Protein AF-A0A7V6HHJ8-F1 (afdb_monomer)

Foldseek 3Di:
DPPPVVVVVVVVVVVVVVVVLVVDPLSVLLVLLQVLLQDPPDDVVVSVVVNVVVCVVVVHDLVRCLVVLLVLLVLLQVLLPPVCPPRDDGPSLSSNLSSLVSLLVVLDCVCLVVLLCQLVDGPALSSVQSSLVSLCSSQPVPCVVSLVVSVVPDDLPPPDPSPPSNLVVSLVSVLVCLVVVVDDPVRLLVVLLVLLVCLVPHLRLVSVLSSLVSCVSSPVLSLQAPSLLVSLVSLPRPDPPCSSVVRSVVSNVVNVVDDPVRHDYCVVSHD

Sequence (271 aa):
MKRWIILLVVLPLAGVCFAEMDSNQVMRVRKKLRQWGGESYRTVDSRYADLMGFLKRENLTLEDILPEVEWMAITANDNQDPDKQDAPRGNWDGVCNQMLVLLGRTQDKRWLPFIERMALTAHTEHNRLDAVRVHIVSCGFDSFPFLKRMVALQPDDMGGEEGLPMQSLMLEWFLMHMSERELSEEQKKELNGYFLARALSTTNASAMVQADEFLQRSLPAYTNSRQRLYLAGKQNMHDMTGQMDGHFAPIKAELEKLPPSDLTDLRDSFP

Mean predicted aligned error: 9.41 Å

Solvent-accessible surface area (backbone atoms only — not comparable to full-atom values): 15195 Å² total; per-residue (Å²): 145,78,76,69,63,63,62,65,59,50,53,56,54,52,53,49,53,51,53,53,39,71,67,35,66,68,49,45,50,53,52,50,51,52,53,59,20,58,52,84,90,56,57,70,66,61,52,49,52,54,48,55,56,47,30,60,74,70,76,44,58,74,76,77,43,44,70,58,34,53,52,45,22,52,53,21,40,64,47,54,38,86,87,48,84,81,44,74,90,72,63,30,66,48,29,20,41,44,29,42,51,56,53,28,74,65,41,54,71,86,48,45,74,57,34,57,46,32,39,75,66,43,72,47,67,68,42,16,41,48,20,48,52,27,44,38,70,41,44,50,78,72,29,53,71,56,54,55,49,51,60,74,67,57,63,74,81,50,70,53,86,76,46,48,62,51,53,50,53,53,52,52,52,50,53,50,38,55,72,73,60,74,50,52,71,66,55,51,49,50,52,53,37,51,41,50,52,46,39,73,67,56,78,37,57,67,60,33,51,55,31,50,56,48,40,50,74,76,33,75,69,44,71,50,16,50,62,49,42,52,54,29,67,51,52,86,50,90,56,94,78,48,60,43,51,71,60,24,48,63,53,31,63,58,53,70,72,50,57,78,87,72,37,38,67,57,60,85,79,43,125

pLDDT: mean 82.24, std 15.03, range [37.34, 95.56]

Nearest PDB structures (foldseek):
  5t8y-assembly2_B  TM=6.735E-01  e=1.272E+00  Bacillus subtilis subsp. subtilis str. 168
  5d08-assembly2_B  TM=6.599E-01  e=1.588E+00  Bacillus subtilis subsp. subtilis str. 168
  5d0b-assembly2_B  TM=6.394E-01  e=2.072E+00  Bacillus subtilis subsp. subtilis str. 168
  5n3u-assembly1_B-2  TM=2.822E-01  e=5.037E+00  Nostoc sp. PCC 7120 = FACHB-418

Secondary structure (DSSP, 8-state):
--SSHHHHHHHHHHHHHHHHHHH-HHHHHHHHHHHHHH--SS-HHHHHHHHHHHHHHTT--SGGGHHHHHHHHHHHHHTT-TT-TTPPPS-HHHHHHHHHHHHHHHT-GGGHHHHHHHHHH-SSHHHHHHHHHHHHHHHGGGGHHHHHHHHHHS-TT-TTTTTHHHHHHHHHHHHHHHHTT-S-HHHHHHHHHHHHHHHHH---HHHHHHHHHHHHHH-GGGTTBHHHHHHHTTTTS--SSSHHHHHHHHHHHHHTTS-TTTSB-GGGT--

Radius of gyration: 25.39 Å; Cα contacts (8 Å, |Δi|>4): 245; chains: 1; bounding box: 53×30×100 Å

Structure (mmCIF, N/CA/C/O backbone):
data_AF-A0A7V6HHJ8-F1
#
_entry.id   AF-A0A7V6HHJ8-F1
#
loop_
_atom_site.group_PDB
_atom_site.id
_atom_site.type_symbol
_atom_site.label_atom_id
_atom_site.label_alt_id
_atom_site.label_comp_id
_atom_site.label_asym_id
_atom_site.label_entity_id
_atom_site.label_seq_id
_atom_site.pdbx_PDB_ins_code
_atom_site.Cartn_x
_atom_site.Cartn_y
_atom_site.Cartn_z
_atom_site.occupancy
_atom_site.B_iso_or_equiv
_atom_site.auth_seq_id
_atom_site.auth_comp_id
_atom_site.auth_asym_id
_atom_site.auth_atom_id
_atom_site.pdbx_PDB_model_num
ATOM 1 N N . MET A 1 1 ? 6.214 -4.711 66.152 1.00 41.25 1 MET A N 1
ATOM 2 C CA . MET A 1 1 ? 4.817 -4.690 65.654 1.00 41.25 1 MET A CA 1
ATOM 3 C C . MET A 1 1 ? 4.497 -3.420 64.840 1.00 41.25 1 MET A C 1
ATOM 5 O O . MET A 1 1 ? 3.588 -2.691 65.198 1.00 41.25 1 MET A O 1
ATOM 9 N N . LYS A 1 2 ? 5.234 -3.106 63.757 1.00 47.22 2 LYS A N 1
ATOM 10 C CA . LYS A 1 2 ? 4.951 -1.909 62.918 1.00 47.22 2 LYS A CA 1
ATOM 11 C C . LYS A 1 2 ? 5.061 -2.120 61.396 1.00 47.22 2 LYS A C 1
ATOM 13 O O . LYS A 1 2 ? 4.752 -1.208 60.647 1.00 47.22 2 LYS A O 1
ATOM 18 N N . ARG A 1 3 ? 5.455 -3.310 60.919 1.00 44.19 3 ARG A N 1
ATOM 19 C CA . ARG A 1 3 ? 5.641 -3.591 59.476 1.00 44.19 3 ARG A CA 1
ATOM 20 C C . ARG A 1 3 ? 4.494 -4.361 58.804 1.00 44.19 3 ARG A C 1
ATOM 22 O O . ARG A 1 3 ? 4.463 -4.431 57.587 1.00 44.19 3 ARG A O 1
ATOM 29 N N . TRP A 1 4 ? 3.527 -4.867 59.571 1.00 39.06 4 TRP A N 1
ATOM 30 C CA . TRP A 1 4 ? 2.397 -5.645 59.035 1.00 39.06 4 TRP A CA 1
ATOM 31 C C . TRP A 1 4 ? 1.140 -4.813 58.735 1.00 39.06 4 TRP A C 1
ATOM 33 O O . TRP A 1 4 ? 0.268 -5.266 58.006 1.00 39.06 4 TRP A O 1
ATOM 43 N N . ILE A 1 5 ? 1.058 -3.578 59.243 1.00 49.56 5 ILE A N 1
ATOM 44 C CA . ILE A 1 5 ? -0.124 -2.718 59.059 1.00 49.56 5 ILE A CA 1
ATOM 45 C C . ILE A 1 5 ? -0.139 -2.072 57.661 1.00 49.56 5 ILE A C 1
ATOM 47 O O . ILE 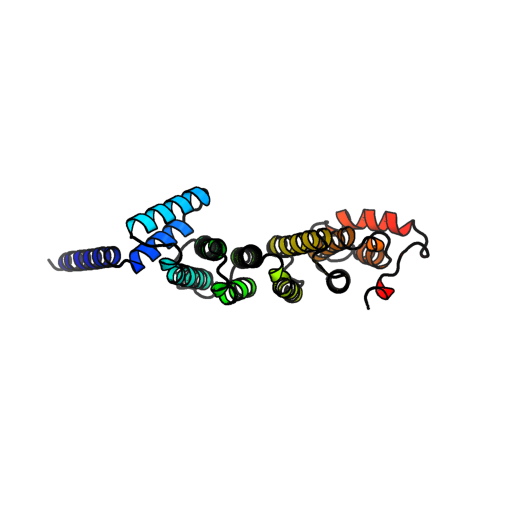A 1 5 ? -1.207 -1.867 57.100 1.00 49.56 5 ILE A O 1
ATOM 51 N N . ILE A 1 6 ? 1.024 -1.837 57.042 1.00 44.75 6 ILE A N 1
ATOM 52 C CA . ILE A 1 6 ? 1.092 -1.231 55.699 1.00 44.75 6 ILE A CA 1
ATOM 53 C C . ILE A 1 6 ? 0.620 -2.221 54.617 1.00 44.75 6 ILE A C 1
ATOM 55 O O . ILE A 1 6 ? -0.057 -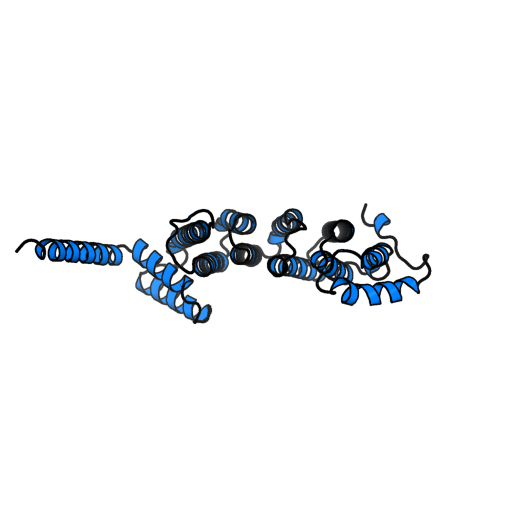1.818 53.678 1.00 44.75 6 ILE A O 1
ATOM 59 N N . LEU A 1 7 ? 0.874 -3.527 54.778 1.00 37.34 7 LEU A N 1
ATOM 60 C CA . LEU A 1 7 ? 0.427 -4.537 53.808 1.00 37.34 7 LEU A CA 1
ATOM 61 C C . LEU A 1 7 ? -1.104 -4.726 53.803 1.00 37.34 7 LEU A C 1
ATOM 63 O O . LEU A 1 7 ? -1.685 -5.002 52.759 1.00 37.34 7 LEU A O 1
ATOM 67 N N . LEU A 1 8 ? -1.763 -4.528 54.950 1.00 42.75 8 LEU A N 1
ATOM 68 C CA . LEU A 1 8 ? -3.216 -4.688 55.100 1.00 42.75 8 LEU A CA 1
ATOM 69 C C . LEU A 1 8 ? -4.034 -3.479 54.622 1.00 42.75 8 LEU A C 1
ATOM 71 O O . LEU A 1 8 ? -5.227 -3.627 54.387 1.00 42.75 8 LEU A O 1
ATOM 75 N N . VAL A 1 9 ? -3.416 -2.307 54.439 1.00 44.94 9 VAL A N 1
ATOM 76 C CA . VAL A 1 9 ? -4.097 -1.102 53.923 1.00 44.94 9 VAL A CA 1
ATOM 77 C C . VAL A 1 9 ? -3.985 -0.985 52.396 1.00 44.94 9 VAL A C 1
ATOM 79 O O . VAL A 1 9 ? -4.863 -0.409 51.763 1.00 44.94 9 VAL A O 1
ATOM 82 N N . VAL A 1 10 ? -2.967 -1.590 51.773 1.00 46.97 10 VAL A N 1
ATOM 83 C CA . VAL A 1 10 ? -2.778 -1.547 50.307 1.00 46.97 10 VAL A CA 1
ATOM 84 C C . VAL A 1 10 ? -3.639 -2.587 49.571 1.00 46.97 10 VAL A C 1
ATOM 86 O O . VAL A 1 10 ? -4.107 -2.330 48.465 1.00 46.97 10 VAL A O 1
ATOM 89 N N . LEU A 1 11 ? -3.918 -3.739 50.191 1.00 40.38 11 LEU A N 1
ATOM 90 C CA . LEU A 1 11 ? -4.741 -4.804 49.596 1.00 40.38 11 LEU A CA 1
ATOM 91 C C . LEU A 1 11 ? -6.214 -4.407 49.336 1.00 40.38 11 LEU A C 1
ATOM 93 O O . LEU A 1 11 ? -6.716 -4.726 48.257 1.00 40.38 11 LEU A O 1
ATOM 97 N N . PRO A 1 12 ? -6.911 -3.679 50.235 1.00 45.47 12 PRO A N 1
ATOM 98 C CA . PRO A 1 12 ? -8.258 -3.176 49.967 1.00 45.47 12 PRO A CA 1
ATOM 99 C C . PRO A 1 12 ? -8.275 -2.099 48.882 1.00 45.47 12 PRO A C 1
ATOM 101 O O . PRO A 1 12 ? -9.200 -2.072 48.086 1.00 45.47 12 PRO A O 1
ATOM 104 N N . LEU A 1 13 ? -7.250 -1.244 48.807 1.00 41.78 13 LEU A N 1
ATOM 105 C CA . LEU A 1 13 ? -7.154 -0.212 47.768 1.00 41.78 13 LEU A CA 1
ATOM 106 C C . LEU A 1 13 ? -6.955 -0.828 46.380 1.00 41.78 13 LEU A C 1
ATOM 108 O O . LEU A 1 13 ? -7.630 -0.428 45.440 1.00 41.78 13 LEU A O 1
ATOM 112 N N . ALA A 1 14 ? -6.119 -1.863 46.259 1.00 44.94 14 ALA A N 1
ATOM 113 C CA . ALA A 1 14 ? -6.016 -2.626 45.019 1.00 44.94 14 ALA A CA 1
ATOM 114 C C . ALA A 1 14 ? -7.346 -3.322 44.676 1.00 44.94 14 ALA A C 1
ATOM 116 O O . ALA A 1 14 ? -7.814 -3.215 43.548 1.00 44.94 14 ALA A O 1
ATOM 117 N N . GLY A 1 15 ? -7.993 -3.981 45.646 1.00 41.88 15 GLY A N 1
ATOM 118 C CA . GLY A 1 15 ? -9.282 -4.658 45.450 1.00 41.88 15 GLY A CA 1
ATOM 119 C C . GLY A 1 15 ? -10.429 -3.722 45.052 1.00 41.88 15 GLY A C 1
ATOM 120 O O . GLY A 1 15 ? -11.236 -4.087 44.200 1.00 41.88 15 GLY A O 1
ATOM 121 N N . VAL A 1 16 ? -10.473 -2.507 45.604 1.00 44.91 16 VAL A N 1
ATOM 122 C CA . VAL A 1 16 ? -11.442 -1.468 45.224 1.00 44.91 16 VAL A CA 1
ATOM 123 C C . VAL A 1 16 ? -11.124 -0.930 43.830 1.00 44.91 16 VAL A C 1
ATOM 125 O O . VAL A 1 16 ? -12.025 -0.903 43.004 1.00 44.91 16 VAL A O 1
ATOM 128 N N . CYS A 1 17 ? -9.860 -0.639 43.496 1.00 47.38 17 CYS A N 1
ATOM 129 C CA . CYS A 1 17 ? -9.488 -0.230 42.135 1.00 47.38 17 CYS A CA 1
ATOM 130 C C . CYS A 1 17 ? -9.783 -1.314 41.080 1.00 47.38 17 CYS A C 1
ATOM 132 O O . CYS A 1 17 ? -10.197 -0.985 39.971 1.00 47.38 17 CYS A O 1
ATOM 134 N N . PHE A 1 18 ? -9.617 -2.603 41.404 1.00 47.78 18 PHE A N 1
ATOM 135 C CA . PHE A 1 18 ? -9.979 -3.705 40.503 1.00 47.78 18 PHE A CA 1
ATOM 136 C C . PHE A 1 18 ? -11.499 -3.876 40.362 1.00 47.78 18 PHE A C 1
ATOM 138 O O . PHE A 1 18 ? -11.979 -4.090 39.250 1.00 47.78 18 PHE A O 1
ATOM 145 N N . ALA A 1 19 ? -12.265 -3.730 41.448 1.00 49.88 19 ALA A N 1
ATOM 146 C CA . ALA A 1 19 ? -13.728 -3.775 41.406 1.00 49.88 19 ALA A CA 1
ATOM 147 C C . ALA A 1 19 ? -14.337 -2.564 40.670 1.00 49.88 19 ALA A C 1
ATOM 149 O O . ALA A 1 19 ? -15.337 -2.701 39.970 1.00 49.88 19 ALA A O 1
ATOM 150 N N . GLU A 1 20 ? -13.713 -1.391 40.782 1.00 47.38 20 GLU A N 1
ATOM 151 C CA . GLU A 1 20 ? -14.103 -0.155 40.093 1.00 47.38 20 GLU A CA 1
ATOM 152 C C . GLU A 1 20 ? -13.699 -0.179 38.604 1.00 47.38 20 GLU A C 1
ATOM 154 O O . GLU A 1 20 ? -14.426 0.305 37.736 1.00 47.38 20 GLU A O 1
ATOM 159 N N . MET A 1 21 ? -12.587 -0.846 38.268 1.00 52.19 21 MET A N 1
ATOM 160 C CA . MET A 1 21 ? -12.226 -1.163 36.880 1.00 52.19 21 MET A CA 1
ATOM 161 C C . MET A 1 21 ? -13.210 -2.131 36.218 1.00 52.19 21 MET A C 1
ATOM 163 O O . MET A 1 21 ? -13.527 -1.955 35.043 1.00 52.19 21 MET A O 1
ATOM 167 N N . ASP A 1 22 ? -13.686 -3.149 36.939 1.00 58.09 22 ASP A N 1
ATOM 168 C CA . ASP A 1 22 ? -14.657 -4.106 36.401 1.00 58.09 22 ASP A CA 1
ATOM 169 C C . ASP A 1 22 ? -16.101 -3.558 36.426 1.00 58.09 22 ASP A C 1
ATOM 171 O O . ASP A 1 22 ? -16.954 -4.116 35.740 1.00 58.09 22 ASP A O 1
ATOM 175 N N . SER A 1 23 ? -16.398 -2.444 37.111 1.00 64.62 23 SER A N 1
ATOM 176 C CA . SER A 1 23 ? -17.709 -1.769 37.042 1.00 64.62 23 SER A CA 1
ATOM 177 C C . SER A 1 23 ? -17.805 -0.740 35.904 1.00 64.62 23 SER A C 1
ATOM 179 O O . SER A 1 23 ? -18.889 -0.546 35.347 1.00 64.62 23 SER A O 1
ATOM 181 N N . ASN A 1 24 ? -16.682 -0.170 35.457 1.00 84.88 24 ASN A N 1
ATOM 182 C CA . ASN A 1 24 ? -16.629 0.770 34.335 1.00 84.88 24 ASN A CA 1
ATOM 183 C C . ASN A 1 24 ? -16.597 0.051 32.968 1.00 84.88 24 ASN A C 1
ATOM 185 O O . ASN A 1 24 ? -15.631 -0.634 32.623 1.00 84.88 24 ASN A O 1
ATOM 189 N N . GLN A 1 25 ? -17.640 0.252 32.155 1.00 86.38 25 GLN A N 1
ATOM 190 C CA . GLN A 1 25 ? -17.785 -0.377 30.836 1.00 86.38 25 GLN A CA 1
ATOM 191 C C . GLN A 1 25 ? -16.617 -0.057 29.889 1.00 86.38 25 GLN A C 1
ATOM 193 O O . GLN A 1 25 ? -16.094 -0.966 29.246 1.00 86.38 25 GLN A O 1
ATOM 198 N N . VAL A 1 26 ? -16.128 1.187 29.874 1.00 87.69 26 VAL A N 1
ATOM 199 C CA . VAL A 1 26 ? -14.980 1.606 29.046 1.00 87.69 26 VAL A CA 1
ATOM 200 C C . VAL A 1 26 ? -13.718 0.835 29.438 1.00 87.69 26 VAL A C 1
ATOM 202 O O . VAL A 1 26 ? -12.955 0.380 28.585 1.00 87.69 26 VAL A O 1
ATOM 205 N N . MET A 1 27 ? -13.499 0.630 30.738 1.00 88.00 27 MET A N 1
ATOM 206 C CA . MET A 1 27 ? -12.340 -0.122 31.227 1.00 88.00 27 MET A CA 1
ATOM 207 C C . MET A 1 27 ? -12.434 -1.607 30.874 1.00 88.00 27 MET A C 1
ATOM 209 O O . MET A 1 27 ? -11.427 -2.196 30.465 1.00 88.00 27 MET A O 1
ATOM 213 N N . ARG A 1 28 ? -13.631 -2.203 30.948 1.00 89.38 28 ARG A N 1
ATOM 214 C CA . ARG A 1 28 ? -13.868 -3.577 30.476 1.00 89.38 28 ARG A CA 1
ATOM 215 C C . ARG A 1 28 ? -13.611 -3.716 28.975 1.00 89.38 28 ARG A C 1
ATOM 217 O O . ARG A 1 28 ? -12.913 -4.650 28.578 1.00 89.38 28 ARG A O 1
ATOM 224 N N . VAL A 1 29 ? -14.090 -2.775 28.157 1.00 91.62 29 VAL A N 1
ATOM 225 C C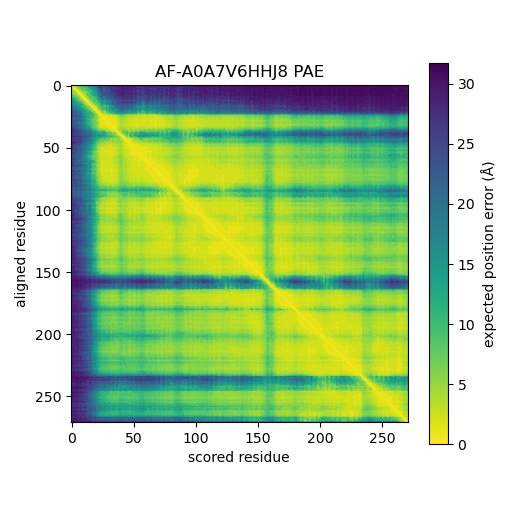A . VAL A 1 29 ? -13.835 -2.736 26.704 1.00 91.62 29 VAL A CA 1
ATOM 226 C C . VAL A 1 29 ? -12.334 -2.659 26.426 1.00 91.62 29 VAL A C 1
ATOM 228 O O . VAL A 1 29 ? -11.797 -3.515 25.727 1.00 91.62 29 VAL A O 1
ATOM 231 N N . ARG A 1 30 ? -11.612 -1.716 27.044 1.00 90.50 30 ARG A N 1
ATOM 232 C CA . ARG A 1 30 ? -10.153 -1.575 26.874 1.00 90.50 30 ARG A CA 1
ATOM 233 C C . ARG A 1 30 ? -9.388 -2.833 27.286 1.00 90.50 30 ARG A C 1
ATOM 235 O O . ARG A 1 30 ? -8.466 -3.251 26.586 1.00 90.50 30 ARG A O 1
ATOM 242 N N . LYS A 1 31 ? -9.774 -3.466 28.399 1.00 89.00 31 LYS A N 1
ATOM 243 C CA . LYS A 1 31 ? -9.200 -4.742 28.861 1.00 89.00 31 LYS A CA 1
ATOM 244 C C . LYS A 1 31 ? -9.435 -5.848 27.832 1.00 89.00 31 LYS A C 1
ATOM 246 O O . LYS A 1 31 ? -8.490 -6.564 27.500 1.00 89.00 31 LYS A O 1
ATOM 251 N N . LYS A 1 32 ? -10.652 -5.954 27.287 1.00 90.38 32 LYS A N 1
ATOM 252 C CA . LYS A 1 32 ? -10.987 -6.940 26.252 1.00 90.38 32 LYS A CA 1
ATOM 253 C C . LYS A 1 32 ? -10.219 -6.694 24.953 1.00 90.38 32 LYS A C 1
ATOM 255 O O . LYS A 1 32 ? -9.675 -7.649 24.407 1.00 90.38 32 LYS A O 1
ATOM 260 N N . LEU A 1 33 ? -10.115 -5.446 24.495 1.00 90.19 33 LEU A N 1
ATOM 261 C CA . LEU A 1 33 ? -9.345 -5.070 23.303 1.00 90.19 33 LEU A CA 1
ATOM 262 C C . LEU A 1 33 ? -7.855 -5.390 23.458 1.00 90.19 33 LEU A C 1
ATOM 264 O O . LEU A 1 33 ? -7.249 -5.941 22.543 1.00 90.19 33 LEU A O 1
ATOM 268 N N . ARG A 1 34 ? -7.270 -5.130 24.634 1.00 85.69 34 ARG A N 1
ATOM 269 C CA . ARG A 1 34 ? -5.871 -5.485 24.916 1.00 85.69 34 ARG A CA 1
ATOM 270 C C . ARG A 1 34 ? -5.646 -6.999 24.917 1.00 85.69 34 ARG A C 1
ATOM 272 O O . ARG A 1 34 ? -4.648 -7.455 24.371 1.00 85.69 34 ARG A O 1
ATOM 279 N N . GLN A 1 35 ? -6.556 -7.776 25.510 1.00 84.25 35 GLN A N 1
ATOM 280 C CA . GLN A 1 35 ? -6.495 -9.245 25.456 1.00 84.25 35 GLN A CA 1
ATOM 281 C C . GLN A 1 35 ? -6.587 -9.742 24.012 1.00 84.25 35 GLN A C 1
ATOM 283 O O . GLN A 1 35 ? -5.766 -10.540 23.577 1.00 84.25 35 GLN A O 1
ATOM 288 N N . TRP A 1 36 ? -7.538 -9.204 23.252 1.00 82.19 36 TRP A N 1
ATOM 289 C CA . TRP A 1 36 ? -7.757 -9.555 21.855 1.00 82.19 36 TRP A CA 1
ATOM 290 C C . TRP A 1 36 ? -6.538 -9.243 20.964 1.00 82.19 36 TRP A C 1
ATOM 292 O O . TRP A 1 36 ? -6.123 -10.090 20.169 1.00 82.19 36 TRP A O 1
ATOM 302 N N . GLY A 1 37 ? -5.909 -8.077 21.154 1.00 76.44 37 GLY A N 1
ATOM 303 C CA . GLY A 1 37 ? -4.700 -7.669 20.429 1.00 76.44 37 GLY A CA 1
ATOM 304 C C . GLY A 1 37 ? -3.423 -8.419 20.835 1.00 76.44 37 GLY A C 1
ATOM 305 O O . GLY A 1 37 ? -2.511 -8.557 20.027 1.00 76.44 37 GLY A O 1
ATOM 306 N N . GLY A 1 38 ? -3.355 -8.936 22.068 1.00 69.25 38 GLY A N 1
ATOM 307 C CA . GLY A 1 38 ? -2.189 -9.658 22.594 1.00 69.25 38 GLY A CA 1
ATOM 308 C C . GLY A 1 38 ? -2.173 -11.170 22.330 1.00 69.25 38 GLY A C 1
ATOM 309 O O . GLY A 1 38 ? -1.141 -11.810 22.526 1.00 69.25 38 GLY A O 1
ATOM 310 N N . GLU A 1 39 ? -3.289 -11.764 21.902 1.00 69.31 39 GLU A N 1
ATOM 311 C CA . GLU A 1 39 ? -3.400 -13.208 21.658 1.00 69.31 39 GLU A CA 1
ATOM 312 C C . GLU A 1 39 ? -2.891 -13.592 20.257 1.00 69.31 39 GLU A C 1
ATOM 314 O O . GLU A 1 39 ? -3.627 -13.529 19.276 1.00 69.31 39 GLU A O 1
ATOM 319 N N . SER A 1 40 ? -1.633 -14.033 20.158 1.00 59.28 40 SER A N 1
ATOM 320 C CA . SER A 1 40 ? -1.000 -14.444 18.889 1.00 59.28 40 SER A CA 1
ATOM 321 C C . SER A 1 40 ? -1.277 -15.896 18.467 1.00 59.28 40 SER A C 1
ATOM 323 O O . SER A 1 40 ? -1.042 -16.256 17.320 1.00 59.28 40 SER A O 1
ATOM 325 N N . TYR A 1 41 ? -1.787 -16.741 19.368 1.00 58.97 41 TYR A N 1
ATOM 326 C CA . TYR A 1 41 ? -1.941 -18.189 19.148 1.00 58.97 41 TYR A CA 1
ATOM 327 C C . TYR A 1 41 ? -3.333 -18.611 18.642 1.00 58.97 41 TYR A C 1
ATOM 329 O O . TYR A 1 41 ? -3.577 -19.795 18.415 1.00 58.97 41 TYR A O 1
ATOM 337 N N . ARG A 1 42 ? -4.268 -17.664 18.480 1.00 65.44 42 ARG A N 1
ATOM 338 C CA . ARG A 1 42 ? -5.640 -17.917 18.010 1.00 65.44 42 ARG A CA 1
ATOM 339 C C . ARG A 1 42 ? -5.875 -17.293 16.636 1.00 65.44 42 ARG A C 1
ATOM 341 O O . ARG A 1 42 ? -5.433 -16.177 16.364 1.00 65.44 42 ARG A O 1
ATOM 348 N N . THR A 1 43 ? -6.637 -17.984 15.786 1.00 73.12 43 THR A N 1
ATOM 349 C CA . THR A 1 43 ? -7.053 -17.457 14.472 1.00 73.12 43 THR A CA 1
ATOM 350 C C . THR A 1 43 ? -7.817 -16.137 14.627 1.00 73.12 43 THR A C 1
ATOM 352 O O . THR A 1 43 ? -8.539 -15.949 15.612 1.00 73.12 43 THR A O 1
ATOM 355 N N . VAL A 1 44 ? -7.681 -15.222 13.659 1.00 70.38 44 VAL A N 1
ATOM 356 C CA . VAL A 1 44 ? -8.373 -13.916 13.666 1.00 70.38 44 VAL A CA 1
ATOM 357 C C . VAL A 1 44 ? -9.888 -14.094 13.820 1.00 70.38 44 VAL A C 1
ATOM 359 O O . VAL A 1 44 ? -10.507 -13.385 14.611 1.00 70.38 44 VAL A O 1
ATOM 362 N N . ASP A 1 45 ? -10.476 -15.090 13.152 1.00 75.56 45 ASP A N 1
ATOM 363 C CA . ASP A 1 45 ? -11.920 -15.342 13.207 1.00 75.56 45 ASP A CA 1
ATOM 364 C C . ASP A 1 45 ? -12.385 -15.816 14.583 1.00 75.56 45 ASP A C 1
ATOM 366 O O . ASP A 1 45 ? -13.386 -15.317 15.098 1.00 75.56 45 ASP A O 1
ATOM 370 N N . SER A 1 46 ? -11.627 -16.707 15.232 1.00 78.38 46 SER A N 1
ATOM 371 C CA . SER A 1 46 ? -11.943 -17.133 16.603 1.00 78.38 46 SER A CA 1
ATOM 372 C C . SER A 1 46 ? -11.872 -15.971 17.598 1.00 78.38 46 SER A C 1
ATOM 374 O O . SER A 1 46 ? -12.767 -15.801 18.426 1.00 78.38 46 SER A O 1
ATOM 376 N N . ARG A 1 47 ? -10.859 -15.104 17.470 1.00 80.44 47 ARG A N 1
ATOM 377 C CA . ARG A 1 47 ? -10.707 -13.919 18.321 1.00 80.44 47 ARG A CA 1
ATOM 378 C C . ARG A 1 47 ? -11.826 -12.907 18.079 1.00 80.44 47 ARG A C 1
ATOM 380 O O . ARG A 1 47 ? -12.337 -12.314 19.027 1.00 80.44 47 ARG A O 1
ATOM 387 N N . TYR A 1 48 ? -12.224 -12.700 16.826 1.00 84.06 48 TYR A N 1
ATOM 388 C CA . TYR A 1 48 ? -13.338 -11.816 16.490 1.00 84.06 48 TYR A CA 1
ATOM 389 C C . TYR A 1 48 ? -14.670 -12.342 17.038 1.00 84.06 48 TYR A C 1
ATOM 391 O O . TYR A 1 48 ? -15.423 -11.577 17.634 1.00 84.06 48 TYR A O 1
ATOM 399 N N . ALA A 1 49 ? -14.937 -13.646 16.929 1.00 86.56 49 ALA A N 1
ATOM 400 C CA . ALA A 1 49 ? -16.121 -14.260 17.531 1.00 86.56 49 ALA A CA 1
ATOM 401 C C . ALA A 1 49 ? -16.170 -14.042 19.057 1.00 86.56 49 ALA A C 1
ATOM 403 O O . ALA A 1 49 ? -17.219 -13.686 19.600 1.00 86.56 49 ALA A O 1
ATOM 404 N N . ASP A 1 50 ? -15.028 -14.161 19.741 1.00 88.69 50 ASP A N 1
ATOM 405 C CA . ASP A 1 50 ? -14.909 -13.878 21.177 1.00 88.69 50 ASP A CA 1
ATOM 406 C C . ASP A 1 50 ? -15.176 -12.403 21.523 1.00 88.69 50 ASP A C 1
ATOM 408 O O . ASP A 1 50 ? -15.743 -12.111 22.585 1.00 88.69 50 ASP A O 1
ATOM 412 N N . LEU A 1 51 ? -14.762 -11.467 20.661 1.00 90.44 51 LEU A N 1
ATOM 413 C CA . LEU A 1 51 ? -15.070 -10.042 20.804 1.00 90.44 51 LEU A CA 1
ATOM 414 C C . LEU A 1 51 ? -16.571 -9.795 20.623 1.00 90.44 51 LEU A C 1
ATOM 416 O O . LEU A 1 51 ? -17.193 -9.215 21.509 1.00 90.44 51 LEU A O 1
ATOM 420 N N . MET A 1 52 ? -17.178 -10.309 19.553 1.00 91.88 52 MET A N 1
ATOM 421 C CA . MET A 1 52 ? -18.616 -10.152 19.302 1.00 91.88 52 MET A CA 1
ATOM 422 C C . MET A 1 52 ? -19.466 -10.769 20.420 1.00 91.88 52 MET A C 1
ATOM 424 O O . MET A 1 52 ? -20.467 -10.191 20.845 1.00 91.88 52 MET A O 1
ATOM 428 N N . GLY A 1 53 ? -19.041 -11.913 20.963 1.00 93.69 53 GLY A N 1
ATOM 429 C CA . GLY A 1 53 ? -19.676 -12.529 22.125 1.00 93.69 53 GLY A CA 1
ATOM 430 C C . GLY A 1 53 ? -19.578 -11.671 23.391 1.00 93.69 53 GLY A C 1
ATOM 431 O O . GLY A 1 53 ? -20.516 -11.653 24.186 1.00 93.69 53 GLY A O 1
ATOM 432 N N . PHE A 1 54 ? -18.470 -10.951 23.589 1.00 94.00 54 PHE A N 1
ATOM 433 C CA . PHE A 1 54 ? -18.330 -9.976 24.675 1.00 94.00 54 PHE A CA 1
ATOM 434 C C . PHE A 1 54 ? -19.248 -8.768 24.474 1.00 94.00 54 PHE A C 1
ATOM 436 O O . PHE A 1 54 ? -20.004 -8.448 25.387 1.00 94.00 54 PHE A O 1
ATOM 443 N N . LEU A 1 55 ? -19.249 -8.163 23.284 1.00 94.06 55 LEU A N 1
ATOM 444 C CA . LEU A 1 55 ? -20.084 -6.997 22.978 1.00 94.06 55 LEU A CA 1
ATOM 445 C C . LEU A 1 55 ? -21.567 -7.299 23.197 1.00 94.06 55 LEU A C 1
ATOM 447 O O . LEU A 1 55 ? -22.256 -6.555 23.889 1.00 94.06 55 LEU A O 1
ATOM 451 N N . LYS A 1 56 ? -22.028 -8.475 22.754 1.00 95.00 56 LYS A N 1
ATOM 452 C CA . LYS A 1 56 ? -23.398 -8.937 23.004 1.00 95.00 56 LYS A CA 1
ATOM 453 C C . LYS A 1 56 ? -23.740 -9.033 24.496 1.00 95.00 56 LYS A C 1
ATOM 455 O O . LYS A 1 56 ? -24.858 -8.704 24.879 1.00 95.00 56 LYS A O 1
ATOM 460 N N . ARG A 1 57 ? -22.812 -9.496 25.342 1.00 93.88 57 ARG A N 1
ATOM 461 C CA . ARG A 1 57 ? -23.031 -9.580 26.801 1.00 93.88 57 ARG A CA 1
ATOM 462 C C . ARG A 1 57 ? -23.063 -8.208 27.468 1.00 93.88 57 ARG A C 1
ATOM 464 O O 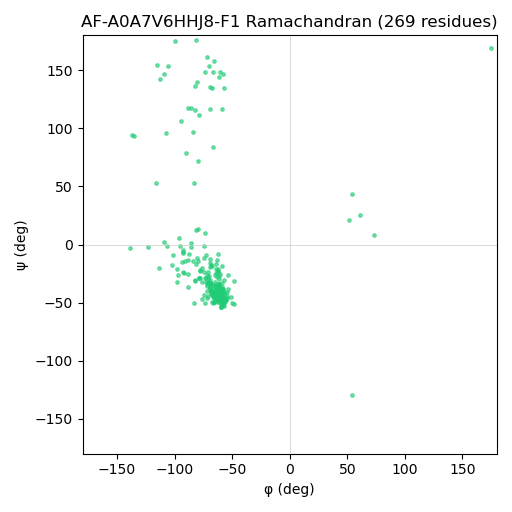. ARG A 1 57 ? -23.778 -8.038 28.445 1.00 93.88 57 ARG A O 1
ATOM 471 N N . GLU A 1 58 ? -22.302 -7.259 26.938 1.00 92.69 58 GLU A N 1
ATOM 472 C CA . GLU A 1 58 ? -22.238 -5.878 27.425 1.00 92.69 58 GLU A CA 1
ATOM 473 C C . GLU A 1 58 ? -23.326 -4.975 26.822 1.00 92.69 58 GLU A C 1
ATOM 475 O O . GLU A 1 58 ? -23.368 -3.791 27.144 1.00 92.69 58 GLU A O 1
ATOM 480 N N . ASN A 1 59 ? -24.205 -5.521 25.970 1.00 93.56 59 ASN A N 1
ATOM 481 C CA . ASN A 1 59 ? -25.202 -4.770 25.204 1.00 93.56 59 ASN A CA 1
ATOM 482 C C . ASN A 1 59 ? -24.575 -3.628 24.376 1.00 93.56 59 ASN A C 1
ATOM 484 O O . ASN A 1 59 ? -25.087 -2.512 24.352 1.00 93.56 59 ASN A O 1
ATOM 488 N N . LEU A 1 60 ? -23.447 -3.930 23.730 1.00 94.88 60 LEU A N 1
ATOM 489 C CA . LEU A 1 60 ? -22.689 -3.038 22.857 1.00 94.88 60 LEU A CA 1
ATOM 490 C C . LEU A 1 60 ? -22.682 -3.564 21.419 1.00 94.88 60 LEU A C 1
ATOM 492 O O . LEU A 1 60 ? -22.777 -4.771 21.169 1.00 94.88 60 LEU A O 1
ATOM 496 N N . THR A 1 61 ? -22.504 -2.646 20.482 1.00 92.38 61 THR A N 1
ATOM 497 C CA . THR A 1 61 ? -22.185 -2.894 19.074 1.00 92.38 61 THR A CA 1
ATOM 498 C C . THR A 1 61 ? -20.688 -2.706 18.819 1.00 92.38 61 THR A C 1
ATOM 500 O O . THR A 1 61 ? -19.927 -2.346 19.722 1.00 92.38 61 THR A O 1
ATOM 503 N N . LEU A 1 62 ? -20.234 -2.996 17.596 1.00 90.12 62 LEU A N 1
ATOM 504 C CA . LEU A 1 62 ? -18.848 -2.715 17.216 1.00 90.12 62 LEU A CA 1
ATOM 505 C C . LEU A 1 62 ? -18.623 -1.201 17.127 1.00 90.12 62 LEU A C 1
ATOM 507 O O . LEU A 1 62 ? -17.583 -0.711 17.551 1.00 90.12 62 LEU A O 1
ATOM 511 N N . GLU A 1 63 ? -19.621 -0.472 16.635 1.00 90.81 63 GLU A N 1
ATOM 512 C CA . GLU A 1 63 ? -19.642 0.981 16.496 1.00 90.81 63 GLU A CA 1
ATOM 513 C C . GLU A 1 63 ? -19.461 1.684 17.845 1.00 90.81 63 GLU A C 1
ATOM 515 O O . GLU A 1 63 ? -18.710 2.657 17.931 1.00 90.81 63 GLU A O 1
ATOM 520 N N . ASP A 1 64 ? -20.079 1.148 18.902 1.00 91.94 64 ASP A N 1
ATOM 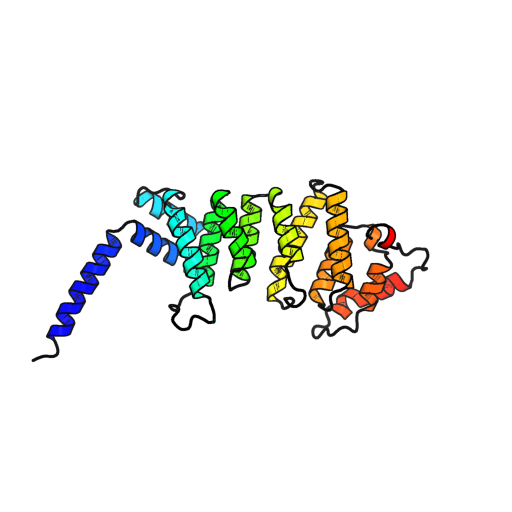521 C CA . ASP A 1 64 ? -20.001 1.705 20.259 1.00 91.94 64 ASP A CA 1
ATOM 522 C C . ASP A 1 64 ? -18.586 1.672 20.851 1.00 91.94 64 ASP A C 1
ATOM 524 O O . ASP A 1 64 ? -18.304 2.426 21.779 1.00 91.94 64 ASP A O 1
ATOM 528 N N . ILE A 1 65 ? -17.700 0.806 20.344 1.00 93.62 65 ILE A N 1
ATOM 529 C CA . ILE A 1 65 ? -16.335 0.645 20.868 1.00 93.62 65 ILE A CA 1
ATOM 530 C C . ILE A 1 65 ? -15.251 1.232 19.959 1.00 93.62 65 ILE A C 1
ATOM 532 O O . ILE A 1 65 ? -14.069 1.146 20.295 1.00 93.62 65 ILE A O 1
ATOM 536 N N . LEU A 1 66 ? -15.606 1.789 18.796 1.00 92.25 66 LEU A N 1
ATOM 537 C CA . LEU A 1 66 ? -14.612 2.315 17.852 1.00 92.25 66 LEU A CA 1
ATOM 538 C C . LEU A 1 66 ? -13.746 3.450 18.422 1.00 92.25 66 LEU A C 1
ATOM 540 O O . LEU A 1 66 ? -12.547 3.438 18.136 1.00 92.25 66 LEU A O 1
ATOM 544 N N . PRO A 1 67 ? -14.259 4.377 19.259 1.00 92.31 67 PRO A N 1
ATOM 545 C CA . PRO A 1 67 ? -13.405 5.368 19.918 1.00 92.31 67 PRO A CA 1
ATOM 546 C C . PRO A 1 67 ? -12.301 4.723 20.774 1.00 92.31 67 PRO A C 1
ATOM 548 O O . PRO A 1 67 ? -11.156 5.175 20.789 1.00 92.31 67 PRO A O 1
ATOM 551 N N . GLU A 1 68 ? -12.607 3.626 21.464 1.00 94.69 68 GLU A N 1
ATOM 552 C CA . GLU A 1 68 ? -11.656 2.861 22.268 1.00 94.69 68 GLU A CA 1
ATOM 553 C C . GLU A 1 68 ? -10.678 2.068 21.402 1.00 94.69 68 GLU A C 1
ATOM 555 O O . GLU A 1 68 ? -9.525 1.896 21.807 1.00 94.69 68 GLU A O 1
ATOM 560 N N . VAL A 1 69 ? -11.112 1.603 20.227 1.00 94.44 69 VAL A N 1
ATOM 561 C CA . VAL A 1 69 ? -10.249 0.957 19.228 1.00 94.44 69 VAL A CA 1
ATOM 562 C C . VAL A 1 69 ? -9.226 1.956 18.686 1.00 94.44 69 VAL A C 1
ATOM 564 O O . VAL A 1 69 ? -8.032 1.656 18.715 1.00 94.44 69 VAL A O 1
ATOM 567 N N . GLU A 1 70 ? -9.652 3.151 18.264 1.00 94.31 70 GLU A N 1
ATOM 568 C CA . GLU A 1 70 ? -8.748 4.223 17.816 1.00 94.31 70 GLU A CA 1
ATOM 569 C C . GLU A 1 70 ? -7.770 4.614 18.931 1.00 94.31 70 GLU A C 1
ATOM 571 O O . GLU A 1 70 ? -6.553 4.602 18.734 1.00 94.31 70 GLU A O 1
ATOM 576 N N . TRP A 1 71 ? -8.286 4.890 20.133 1.00 94.00 71 TRP A N 1
ATOM 577 C CA . TRP A 1 71 ? -7.457 5.261 21.279 1.00 94.00 71 TRP A CA 1
ATOM 578 C C . TRP A 1 71 ? -6.395 4.199 21.589 1.00 94.00 71 TRP A C 1
ATOM 580 O O . TRP A 1 71 ? -5.238 4.525 21.873 1.00 94.00 71 TRP A O 1
ATOM 590 N N . MET A 1 72 ? -6.770 2.918 21.524 1.00 93.69 72 MET A N 1
ATOM 591 C CA . MET A 1 72 ? -5.847 1.810 21.753 1.00 93.69 72 MET A CA 1
ATOM 592 C C . MET A 1 72 ? -4.825 1.685 20.618 1.00 93.69 72 MET A C 1
ATOM 594 O O . MET A 1 72 ? -3.668 1.392 20.908 1.00 93.69 72 MET A O 1
ATOM 598 N N . ALA A 1 73 ? -5.212 1.926 19.362 1.00 94.19 73 ALA A N 1
ATOM 599 C CA . ALA A 1 73 ? -4.302 1.905 18.217 1.00 94.19 73 ALA A CA 1
ATOM 600 C C . ALA A 1 73 ? -3.209 2.974 18.351 1.00 94.19 73 ALA A C 1
ATOM 602 O O . ALA A 1 73 ? -2.029 2.649 18.224 1.00 94.19 73 ALA A O 1
ATOM 603 N N . ILE A 1 74 ? -3.600 4.211 18.688 1.00 93.31 74 ILE A N 1
ATOM 604 C CA . ILE A 1 74 ? -2.684 5.334 18.948 1.00 93.31 74 ILE A CA 1
ATOM 605 C C . ILE A 1 74 ? -1.756 4.991 20.112 1.00 93.31 74 ILE A C 1
ATOM 607 O O . ILE A 1 74 ? -0.541 4.994 19.965 1.00 93.31 74 ILE A O 1
ATOM 611 N N . THR A 1 75 ? -2.326 4.600 21.255 1.00 92.56 75 THR A N 1
ATOM 612 C CA . THR A 1 75 ? -1.544 4.282 22.460 1.00 92.56 75 THR A CA 1
ATOM 613 C C . THR A 1 75 ? -0.556 3.143 22.213 1.00 92.56 75 THR A C 1
ATOM 615 O O . THR A 1 75 ? 0.560 3.160 22.729 1.00 92.56 75 THR A O 1
ATOM 618 N N . ALA A 1 76 ? -0.968 2.120 21.461 1.00 91.88 76 ALA A N 1
ATOM 619 C CA . ALA A 1 76 ? -0.110 0.997 21.124 1.00 91.88 76 ALA A CA 1
ATOM 620 C C . ALA A 1 76 ? 1.022 1.427 20.188 1.00 91.88 76 ALA A C 1
ATOM 622 O O . ALA A 1 76 ? 2.160 1.059 20.453 1.00 91.88 76 ALA A O 1
ATOM 623 N N . ASN A 1 77 ? 0.737 2.234 19.164 1.00 93.06 77 ASN A N 1
ATOM 624 C CA . ASN A 1 77 ? 1.771 2.806 18.308 1.00 93.06 77 ASN A CA 1
ATOM 625 C C . ASN A 1 77 ? 2.772 3.635 19.126 1.00 93.06 77 ASN A C 1
ATOM 627 O O . ASN A 1 77 ? 3.959 3.345 19.098 1.00 93.06 77 ASN A O 1
ATOM 631 N N . ASP A 1 78 ? 2.302 4.575 19.945 1.00 91.94 78 ASP A N 1
ATOM 632 C CA . ASP A 1 78 ? 3.167 5.457 20.743 1.00 91.94 78 ASP A CA 1
ATOM 633 C C . ASP A 1 78 ? 4.033 4.700 21.764 1.00 91.94 78 ASP A C 1
ATOM 635 O O . ASP A 1 78 ? 5.056 5.200 22.221 1.00 91.94 78 ASP A O 1
ATOM 639 N N . ASN A 1 79 ? 3.619 3.503 22.186 1.00 91.38 79 ASN A N 1
ATOM 640 C CA . ASN A 1 79 ? 4.408 2.654 23.083 1.00 91.38 79 ASN A CA 1
ATOM 641 C C . ASN A 1 79 ? 5.432 1.774 22.345 1.00 91.38 79 ASN A C 1
ATOM 643 O O . ASN A 1 79 ? 6.166 1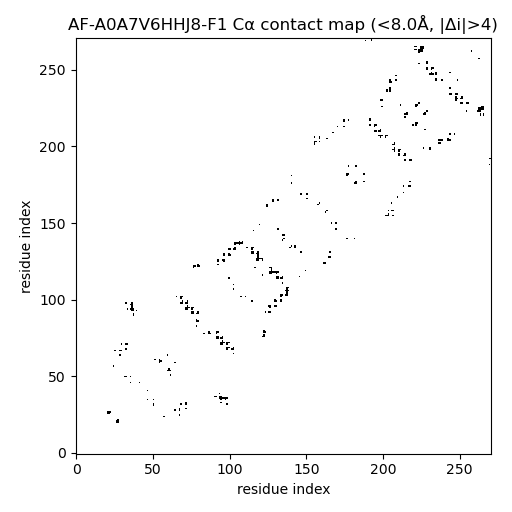.034 22.999 1.00 91.38 79 ASN A O 1
ATOM 647 N N . GLN A 1 80 ? 5.465 1.826 21.012 1.00 89.00 80 GLN A N 1
ATOM 648 C CA . GLN A 1 80 ? 6.517 1.235 20.180 1.00 89.00 80 GLN A CA 1
ATOM 649 C C . GLN A 1 80 ? 7.634 2.235 19.868 1.00 89.00 80 GLN A C 1
ATOM 651 O O . GLN A 1 80 ? 8.627 1.841 19.262 1.00 89.00 80 GLN A O 1
ATOM 656 N N . ASP A 1 81 ? 7.476 3.506 20.251 1.00 88.25 81 ASP A N 1
ATOM 657 C CA . ASP A 1 81 ? 8.492 4.529 20.040 1.00 88.25 81 ASP A CA 1
ATOM 658 C C . ASP A 1 81 ? 9.809 4.122 20.734 1.00 88.25 81 ASP A C 1
ATOM 660 O O . ASP A 1 81 ? 9.830 3.995 21.967 1.00 88.25 81 ASP A O 1
ATOM 664 N N . PRO A 1 82 ? 10.905 3.898 19.980 1.00 79.81 82 PRO A N 1
ATOM 665 C CA . PRO A 1 82 ? 12.184 3.493 20.557 1.00 79.81 82 PRO A CA 1
ATOM 666 C C . PRO A 1 82 ? 12.770 4.542 21.513 1.00 79.81 82 PRO A C 1
ATOM 668 O O . PRO A 1 82 ? 13.547 4.179 22.400 1.00 79.81 82 PRO A O 1
ATOM 671 N N . ASP A 1 83 ? 12.378 5.813 21.388 1.00 87.00 83 ASP A N 1
ATOM 672 C CA . ASP A 1 83 ? 12.851 6.893 22.258 1.00 87.00 83 ASP A CA 1
ATOM 673 C C . ASP A 1 83 ? 12.113 6.921 23.610 1.00 87.00 83 ASP A C 1
ATOM 675 O O . ASP A 1 83 ? 12.571 7.537 24.581 1.00 87.00 83 ASP A O 1
ATOM 679 N N . LYS A 1 84 ? 10.992 6.200 23.726 1.00 85.50 84 LYS A N 1
ATOM 680 C CA . LYS A 1 84 ? 10.144 6.166 24.921 1.00 85.50 84 LYS A CA 1
ATOM 681 C C . LYS A 1 84 ? 10.571 5.060 25.887 1.00 85.50 84 LYS A C 1
ATOM 683 O O . LYS A 1 84 ? 9.963 3.995 25.992 1.00 85.50 84 LYS A O 1
ATOM 688 N N . GLN A 1 85 ? 11.630 5.336 26.644 1.00 74.56 85 GLN A N 1
ATOM 689 C CA . GLN A 1 85 ? 12.250 4.374 27.572 1.00 74.56 85 GLN A CA 1
ATOM 690 C C . GLN A 1 85 ? 11.332 3.893 28.712 1.00 74.56 85 GLN A C 1
ATOM 692 O O . GLN A 1 85 ? 11.589 2.847 29.311 1.00 74.56 85 GLN A O 1
ATOM 697 N N . ASP A 1 86 ? 10.276 4.641 29.031 1.00 84.44 86 ASP A N 1
ATOM 698 C CA . ASP A 1 86 ? 9.298 4.331 30.077 1.00 84.44 86 ASP A CA 1
ATOM 699 C C . ASP A 1 86 ? 8.029 3.639 29.548 1.00 84.44 86 ASP A C 1
ATOM 701 O O . ASP A 1 86 ? 7.099 3.378 30.321 1.00 84.44 86 ASP A O 1
ATOM 705 N N . ALA A 1 87 ? 7.983 3.296 28.254 1.00 82.25 87 ALA A N 1
ATOM 706 C CA . ALA A 1 87 ? 6.862 2.569 27.676 1.00 82.25 87 ALA A CA 1
ATOM 707 C C . ALA A 1 87 ? 6.632 1.237 28.423 1.00 82.25 87 ALA A C 1
ATOM 709 O O . ALA A 1 87 ? 7.580 0.487 28.696 1.00 82.25 87 ALA A O 1
ATOM 710 N N . PRO A 1 88 ? 5.375 0.888 28.770 1.00 83.06 88 PRO A N 1
ATOM 711 C CA . PRO A 1 88 ? 5.114 -0.378 29.438 1.00 83.06 88 PRO A CA 1
ATOM 712 C C . PRO A 1 88 ? 5.537 -1.539 28.534 1.00 83.06 88 PRO A C 1
ATOM 714 O O . PRO A 1 88 ? 5.341 -1.487 27.326 1.00 83.06 88 PRO A O 1
ATOM 717 N N . ARG A 1 89 ? 6.075 -2.627 29.089 1.00 80.00 89 ARG A N 1
ATOM 718 C CA . ARG A 1 89 ? 6.435 -3.801 28.275 1.00 80.00 89 ARG A CA 1
ATOM 719 C C . ARG A 1 89 ? 5.180 -4.509 27.754 1.00 80.00 89 ARG A C 1
ATOM 721 O O . ARG A 1 89 ? 4.254 -4.761 28.525 1.00 80.00 89 ARG A O 1
ATOM 728 N N . GLY A 1 90 ? 5.169 -4.886 26.478 1.00 79.12 90 GLY A N 1
ATOM 729 C CA . GLY A 1 90 ? 4.068 -5.633 25.869 1.00 79.12 90 GLY A CA 1
ATOM 730 C C . GLY A 1 90 ? 4.237 -5.833 24.364 1.00 79.12 90 GLY A C 1
ATOM 731 O O . GLY A 1 90 ? 5.099 -5.217 23.746 1.00 79.12 90 GLY A O 1
ATOM 732 N N . ASN A 1 91 ? 3.395 -6.689 23.775 1.00 83.88 91 ASN A N 1
ATOM 733 C CA . ASN A 1 91 ? 3.294 -6.839 22.320 1.00 83.88 91 ASN A CA 1
ATOM 734 C C . ASN A 1 91 ? 2.439 -5.703 21.733 1.00 83.88 91 ASN A C 1
ATOM 736 O O . ASN A 1 91 ? 1.280 -5.906 21.369 1.00 83.88 91 ASN A O 1
ATOM 740 N N . TRP A 1 92 ? 2.984 -4.489 21.718 1.00 88.44 92 TRP A N 1
ATOM 741 C CA . TRP A 1 92 ? 2.258 -3.322 21.219 1.00 88.44 92 TRP A CA 1
ATOM 742 C C . TRP A 1 92 ? 2.062 -3.337 19.713 1.00 88.44 92 TRP A C 1
ATOM 744 O O . TRP A 1 92 ? 1.062 -2.798 19.248 1.00 88.44 92 TRP A O 1
ATOM 754 N N . ASP A 1 93 ? 2.970 -3.973 18.974 1.00 84.94 93 ASP A N 1
ATOM 755 C CA . ASP A 1 93 ? 2.841 -4.161 17.530 1.00 84.94 93 ASP A CA 1
ATOM 756 C C . ASP A 1 93 ? 1.576 -4.955 17.197 1.00 84.94 93 ASP A C 1
ATOM 758 O O . ASP A 1 93 ? 0.672 -4.442 16.540 1.00 84.94 93 ASP A O 1
ATOM 762 N N . GLY A 1 94 ? 1.418 -6.135 17.806 1.00 85.81 94 GLY A N 1
ATOM 763 C CA . GLY A 1 94 ? 0.207 -6.941 17.658 1.00 85.81 94 GLY A CA 1
ATOM 764 C C . GLY A 1 94 ? -1.065 -6.221 18.112 1.00 85.81 94 GLY A C 1
ATOM 765 O O . GLY A 1 94 ? -2.104 -6.355 17.474 1.00 85.81 94 GLY A O 1
ATOM 766 N N . VAL A 1 95 ? -1.010 -5.413 19.175 1.00 89.44 95 VAL A N 1
ATOM 767 C CA . VAL A 1 95 ? -2.188 -4.647 19.614 1.00 89.44 95 VAL A CA 1
ATOM 768 C C . VAL A 1 95 ? -2.583 -3.596 18.577 1.00 89.44 95 VAL A C 1
ATOM 770 O O . VAL A 1 95 ? -3.755 -3.546 18.208 1.00 89.44 95 VAL A O 1
ATOM 773 N N . CYS A 1 96 ? -1.637 -2.783 18.102 1.00 91.56 96 CYS A N 1
ATOM 774 C CA . CYS A 1 96 ? -1.903 -1.723 17.127 1.00 91.56 96 CYS A CA 1
ATOM 775 C C . CYS A 1 96 ? -2.477 -2.302 15.827 1.00 91.56 96 CYS A C 1
ATOM 777 O O . CYS A 1 96 ? -3.561 -1.909 15.390 1.00 91.56 96 CYS A O 1
ATOM 779 N N . ASN A 1 97 ? -1.806 -3.323 15.300 1.00 88.81 97 ASN A N 1
ATOM 780 C CA . ASN A 1 97 ? -2.199 -4.090 14.129 1.00 88.81 97 ASN A CA 1
ATOM 781 C C . ASN A 1 97 ? -3.661 -4.540 14.178 1.00 88.81 97 ASN A C 1
ATOM 783 O O . ASN A 1 97 ? -4.460 -4.308 13.272 1.00 88.81 97 ASN A O 1
ATOM 787 N N . GLN A 1 98 ? -4.031 -5.163 15.290 1.00 88.31 98 GLN A N 1
ATOM 788 C CA . GLN A 1 98 ? -5.354 -5.727 15.467 1.00 88.31 98 GLN A CA 1
ATOM 789 C C . GLN A 1 98 ? -6.408 -4.610 15.568 1.00 88.31 98 GLN A C 1
ATOM 791 O O . GLN A 1 98 ? -7.488 -4.735 14.988 1.00 88.31 98 GLN A O 1
ATOM 796 N N . MET A 1 99 ? -6.105 -3.482 16.222 1.00 93.38 99 MET A N 1
ATOM 797 C CA . MET A 1 99 ? -7.021 -2.333 16.227 1.00 93.38 99 MET A CA 1
ATOM 798 C C . MET A 1 99 ? -7.252 -1.780 14.814 1.00 93.38 99 MET A C 1
ATOM 800 O O . MET A 1 99 ? -8.400 -1.537 14.446 1.00 93.38 99 MET A O 1
ATOM 804 N N . LEU A 1 100 ? -6.200 -1.658 13.994 1.00 93.06 100 LEU A N 1
ATOM 805 C CA . LEU A 1 100 ? -6.328 -1.260 12.586 1.00 93.06 100 LEU A CA 1
ATOM 806 C C . LEU A 1 100 ? -7.253 -2.218 11.822 1.00 93.06 100 LEU A C 1
ATOM 808 O O . LEU A 1 100 ? -8.161 -1.768 11.123 1.00 93.06 100 LEU A O 1
ATOM 812 N N . VAL A 1 101 ? -7.096 -3.532 12.013 1.00 88.25 101 VAL A N 1
ATOM 813 C CA . VAL A 1 101 ? -7.968 -4.546 11.396 1.00 88.25 101 VAL A CA 1
ATOM 814 C C . VAL A 1 101 ? -9.432 -4.383 11.823 1.00 88.25 101 VAL A C 1
ATOM 816 O O . VAL A 1 101 ? -10.320 -4.525 10.981 1.00 88.25 101 VAL A O 1
ATOM 819 N N . LEU A 1 102 ? -9.721 -4.069 13.093 1.00 90.44 102 LEU A N 1
ATOM 820 C CA . LEU A 1 102 ? -11.100 -3.800 13.532 1.00 90.44 102 LEU A CA 1
ATOM 821 C C . LEU A 1 102 ? -11.689 -2.571 12.852 1.00 90.44 102 LEU A C 1
ATOM 823 O O . LEU A 1 102 ? -12.827 -2.643 12.392 1.00 90.44 102 LEU A O 1
ATOM 827 N N . LEU A 1 103 ? -10.923 -1.481 12.752 1.00 91.62 103 LEU A N 1
ATOM 828 C CA . LEU A 1 103 ? -11.366 -0.283 12.037 1.00 91.62 103 LEU A CA 1
ATOM 829 C C . LEU A 1 103 ? -11.664 -0.625 10.571 1.00 91.62 103 LEU A C 1
ATOM 831 O O . LEU A 1 103 ? -12.744 -0.313 10.076 1.00 91.62 103 LEU A O 1
ATOM 835 N N . GLY A 1 104 ? -10.775 -1.370 9.909 1.00 88.19 104 GLY A N 1
ATOM 836 C CA . GLY A 1 104 ? -10.964 -1.797 8.521 1.00 88.19 104 GLY A CA 1
ATOM 837 C C . GLY A 1 104 ? -12.175 -2.700 8.293 1.00 88.19 104 GLY A C 1
ATOM 838 O O . GLY A 1 104 ? -12.838 -2.582 7.265 1.00 88.19 104 GLY A O 1
ATOM 839 N N . ARG A 1 105 ? -12.531 -3.554 9.262 1.00 86.81 105 ARG A N 1
ATOM 840 C CA . ARG A 1 105 ? -13.746 -4.388 9.190 1.00 86.81 105 ARG A CA 1
ATOM 841 C C . ARG A 1 105 ? -15.037 -3.571 9.166 1.00 86.81 105 ARG A C 1
ATOM 843 O O . ARG A 1 105 ? -16.033 -4.075 8.659 1.00 86.81 105 ARG A O 1
ATOM 850 N N . THR A 1 106 ? -15.031 -2.347 9.694 1.00 87.06 106 THR A N 1
ATOM 851 C CA . THR A 1 106 ? -16.208 -1.465 9.621 1.00 87.06 106 THR A CA 1
ATOM 852 C C . THR A 1 106 ? -16.372 -0.810 8.253 1.00 87.06 106 THR A C 1
ATOM 854 O O . THR A 1 106 ? -17.475 -0.388 7.923 1.00 87.06 106 THR A O 1
ATOM 857 N N . GLN A 1 107 ? -15.285 -0.701 7.474 1.00 88.12 107 GLN A N 1
ATOM 858 C CA . GLN A 1 107 ? -15.217 0.078 6.229 1.00 88.12 107 GLN A CA 1
ATOM 859 C C . GLN A 1 107 ? -15.703 1.533 6.394 1.00 88.12 107 GLN A C 1
ATOM 861 O O . GLN A 1 107 ? -16.080 2.200 5.429 1.00 88.12 107 GLN A O 1
ATOM 866 N N . ASP A 1 108 ? -15.702 2.046 7.627 1.00 89.12 108 ASP A N 1
ATOM 867 C CA . ASP A 1 108 ? -16.186 3.380 7.931 1.00 89.12 108 ASP A CA 1
ATOM 868 C C . ASP A 1 108 ? -15.132 4.421 7.550 1.00 89.12 108 ASP A C 1
ATOM 870 O O . ASP A 1 108 ? -14.071 4.549 8.171 1.00 89.12 108 ASP A O 1
ATOM 874 N N . LYS A 1 109 ? -15.458 5.207 6.518 1.00 89.62 109 LYS A N 1
ATOM 875 C CA . LYS A 1 109 ? -14.560 6.209 5.941 1.00 89.62 109 LYS A CA 1
ATOM 876 C C . LYS A 1 109 ? -14.178 7.331 6.919 1.00 89.62 109 LYS A C 1
ATOM 878 O O . LYS A 1 109 ? -13.216 8.052 6.658 1.00 89.62 109 LYS A O 1
ATOM 883 N N . ARG A 1 110 ? -14.866 7.478 8.061 1.00 91.44 110 ARG A N 1
ATOM 884 C CA . ARG A 1 110 ? -14.491 8.443 9.116 1.00 91.44 110 ARG A CA 1
ATOM 885 C C . ARG A 1 110 ? -13.094 8.186 9.685 1.00 91.44 110 ARG A C 1
ATOM 887 O O . ARG A 1 110 ? -12.457 9.130 10.143 1.00 91.44 110 ARG A O 1
ATOM 894 N N . TRP A 1 111 ? -12.601 6.949 9.612 1.00 92.00 111 TRP A N 1
ATOM 895 C CA . TRP A 1 111 ? -11.281 6.570 10.125 1.00 92.00 111 TRP A CA 1
ATOM 896 C C . TRP A 1 111 ? -10.143 6.768 9.124 1.00 92.00 111 TRP A C 1
ATOM 898 O O . TRP A 1 111 ? -8.982 6.648 9.515 1.00 92.00 111 TRP A O 1
ATOM 908 N N . LEU A 1 112 ? -10.427 7.097 7.857 1.00 93.50 112 LEU A N 1
ATOM 909 C CA . LEU A 1 112 ? -9.386 7.244 6.830 1.00 93.50 112 LEU A CA 1
ATOM 910 C C . LEU A 1 112 ? -8.282 8.234 7.225 1.00 93.50 112 LEU A C 1
ATOM 912 O O . LEU A 1 112 ? -7.121 7.856 7.114 1.00 93.50 112 LEU A O 1
ATOM 916 N N . PRO A 1 113 ? -8.567 9.426 7.793 1.00 94.44 113 PRO A N 1
ATOM 917 C CA . PRO A 1 113 ? -7.501 10.339 8.211 1.00 94.44 113 PRO A CA 1
ATOM 918 C C . PRO A 1 113 ? -6.571 9.754 9.283 1.00 94.44 113 PRO A C 1
ATOM 920 O O . PRO A 1 113 ? -5.405 10.135 9.376 1.00 94.44 113 PRO A O 1
ATOM 923 N N . PHE A 1 114 ? -7.078 8.858 10.132 1.00 94.06 114 PHE A N 1
ATOM 924 C CA . PHE A 1 114 ? -6.257 8.134 11.098 1.00 94.06 114 PHE A CA 1
ATOM 925 C C . PHE A 1 114 ? -5.456 7.019 10.412 1.00 94.06 114 PHE A C 1
ATOM 927 O O . PHE A 1 114 ? -4.245 6.938 10.604 1.00 94.06 114 PHE A O 1
ATOM 934 N N . ILE A 1 115 ? -6.102 6.217 9.564 1.00 95.19 115 ILE A N 1
ATOM 935 C CA . ILE A 1 115 ? -5.478 5.114 8.820 1.00 95.19 115 ILE A CA 1
ATOM 936 C C . ILE A 1 115 ? -4.342 5.624 7.917 1.00 95.19 115 ILE A C 1
ATOM 938 O O . ILE A 1 115 ? -3.235 5.094 7.965 1.00 95.19 115 ILE A O 1
ATOM 942 N N . GLU A 1 116 ? -4.571 6.683 7.141 1.00 95.00 116 GLU A N 1
ATOM 943 C CA . GLU A 1 116 ? -3.552 7.289 6.272 1.00 95.00 116 GLU A CA 1
ATOM 944 C C . GLU A 1 116 ? -2.355 7.810 7.077 1.00 95.00 116 GLU A C 1
ATOM 946 O O . GLU A 1 116 ? -1.204 7.629 6.681 1.00 95.00 116 GLU A O 1
ATOM 951 N N . ARG A 1 117 ? -2.608 8.420 8.243 1.00 93.38 117 ARG A N 1
ATOM 952 C CA . ARG A 1 117 ? -1.547 8.865 9.154 1.00 93.38 117 ARG A CA 1
ATOM 953 C C . ARG A 1 117 ? -0.726 7.680 9.648 1.00 93.38 117 ARG A C 1
ATOM 955 O O . ARG A 1 117 ? 0.494 7.734 9.589 1.00 93.38 117 ARG A O 1
ATOM 962 N N . MET A 1 118 ? -1.383 6.605 10.077 1.00 93.50 118 MET A N 1
ATOM 963 C CA . MET A 1 118 ? -0.716 5.389 10.544 1.00 93.50 118 MET A CA 1
ATOM 964 C C . MET A 1 118 ? 0.152 4.751 9.459 1.00 93.50 118 MET A C 1
ATOM 966 O O . MET A 1 118 ? 1.291 4.381 9.731 1.00 93.50 118 MET A O 1
ATOM 970 N N . ALA A 1 119 ? -0.331 4.703 8.219 1.00 92.12 119 ALA A N 1
ATOM 971 C CA . ALA A 1 119 ? 0.450 4.222 7.082 1.00 92.12 119 ALA A CA 1
ATOM 972 C C . ALA A 1 119 ? 1.745 5.026 6.863 1.00 92.12 119 ALA A C 1
ATOM 974 O O . ALA A 1 119 ? 2.760 4.462 6.459 1.00 92.12 119 ALA A O 1
ATOM 975 N N . LEU A 1 120 ? 1.729 6.328 7.161 1.00 88.75 120 LEU A N 1
ATOM 976 C CA . LEU A 1 120 ? 2.873 7.223 6.978 1.00 88.75 120 LEU A CA 1
ATOM 977 C C . LEU A 1 120 ? 3.810 7.279 8.191 1.00 88.75 120 LEU A C 1
ATOM 979 O O . LEU A 1 120 ? 5.019 7.423 8.018 1.00 88.75 120 LEU A O 1
ATOM 983 N N . THR A 1 121 ? 3.272 7.216 9.410 1.00 88.25 121 THR A N 1
ATOM 984 C CA . THR A 1 121 ? 4.008 7.609 10.623 1.00 88.25 121 THR A CA 1
ATOM 985 C C . THR A 1 121 ? 4.120 6.522 11.680 1.00 88.25 121 THR A C 1
ATOM 987 O O . THR A 1 121 ? 4.739 6.780 12.709 1.00 88.25 121 THR A O 1
ATOM 990 N N . ALA A 1 122 ? 3.540 5.332 11.487 1.00 90.38 122 ALA A N 1
ATOM 991 C CA . ALA A 1 122 ? 3.666 4.276 12.491 1.00 90.38 122 ALA A CA 1
ATOM 992 C C . ALA A 1 122 ? 5.139 3.889 12.717 1.00 90.38 122 ALA A C 1
ATOM 994 O O . ALA A 1 122 ? 5.961 3.977 11.797 1.00 90.38 122 ALA A O 1
ATOM 995 N N . HIS A 1 123 ? 5.477 3.476 13.940 1.00 88.19 123 HIS A N 1
ATOM 996 C CA . HIS A 1 123 ? 6.870 3.186 14.312 1.00 88.19 123 HIS A CA 1
ATOM 997 C C . HIS A 1 123 ? 7.389 1.883 13.699 1.00 88.19 123 HIS A C 1
ATOM 999 O O . HIS A 1 123 ? 8.582 1.775 13.429 1.00 88.19 123 HIS A O 1
ATOM 1005 N N . THR A 1 124 ? 6.504 0.918 13.440 1.00 85.38 124 THR A N 1
ATOM 1006 C CA . THR A 1 124 ? 6.850 -0.351 12.792 1.00 85.38 124 THR A CA 1
ATOM 1007 C C . THR A 1 124 ? 6.291 -0.415 11.380 1.00 85.38 124 THR A C 1
ATOM 1009 O O . THR A 1 124 ? 5.197 0.078 11.087 1.00 85.38 124 THR A O 1
ATOM 1012 N N . GLU A 1 125 ? 7.020 -1.087 10.495 1.00 80.81 125 GLU A N 1
ATOM 1013 C CA . GLU A 1 125 ? 6.551 -1.331 9.137 1.00 80.81 125 GLU A CA 1
ATOM 1014 C C . GLU A 1 125 ? 5.296 -2.207 9.090 1.00 80.81 125 GLU A C 1
ATOM 1016 O O . GLU A 1 125 ? 4.402 -1.946 8.290 1.00 80.81 125 GLU A O 1
ATOM 1021 N N . HIS A 1 126 ? 5.172 -3.182 9.992 1.00 85.06 126 HIS A N 1
ATOM 1022 C CA . HIS A 1 126 ? 3.976 -4.016 10.101 1.00 85.06 126 HIS A CA 1
ATOM 1023 C C . HIS A 1 126 ? 2.707 -3.167 10.278 1.00 85.06 126 HIS A C 1
ATOM 1025 O O . HIS A 1 126 ? 1.727 -3.356 9.558 1.00 85.06 126 HIS A O 1
ATOM 1031 N N . ASN A 1 127 ? 2.738 -2.161 11.158 1.00 89.69 127 ASN A N 1
ATOM 1032 C CA . ASN A 1 127 ? 1.593 -1.269 11.352 1.00 89.69 127 ASN A CA 1
ATOM 1033 C C . ASN A 1 127 ? 1.352 -0.350 10.150 1.00 89.69 127 ASN A C 1
ATOM 1035 O O . ASN A 1 127 ? 0.195 -0.083 9.818 1.00 89.69 127 ASN A O 1
ATOM 1039 N N . ARG A 1 128 ? 2.410 0.091 9.455 1.00 90.19 128 ARG A N 1
ATOM 1040 C CA . ARG A 1 128 ? 2.259 0.854 8.204 1.00 90.19 128 ARG A CA 1
ATOM 1041 C C . ARG A 1 128 ? 1.596 0.012 7.115 1.00 90.19 128 ARG A C 1
ATOM 1043 O O . ARG A 1 128 ? 0.635 0.460 6.493 1.00 90.19 128 ARG A O 1
ATOM 1050 N N . LEU A 1 129 ? 2.071 -1.217 6.919 1.00 89.69 129 LEU A N 1
ATOM 1051 C CA . LEU A 1 129 ? 1.538 -2.177 5.954 1.00 89.69 129 LEU A CA 1
ATOM 1052 C C . LEU A 1 129 ? 0.060 -2.473 6.217 1.00 89.69 129 LEU A C 1
ATOM 1054 O O . LEU A 1 129 ? -0.753 -2.431 5.292 1.00 89.69 129 LEU A O 1
ATOM 1058 N N . ASP A 1 130 ? -0.309 -2.755 7.464 1.00 90.44 130 ASP A N 1
ATOM 1059 C CA . ASP A 1 130 ? -1.699 -3.072 7.781 1.00 90.44 130 ASP A CA 1
ATOM 1060 C C . ASP A 1 130 ? -2.612 -1.848 7.724 1.00 90.44 130 ASP A C 1
ATOM 1062 O O . ASP A 1 130 ? -3.760 -1.980 7.304 1.00 90.44 130 ASP A O 1
ATOM 1066 N N . ALA A 1 131 ? -2.108 -0.642 7.994 1.00 94.44 131 ALA A N 1
ATOM 1067 C CA . ALA A 1 131 ? -2.844 0.583 7.695 1.00 94.44 131 ALA A CA 1
ATOM 1068 C C . ALA A 1 131 ? -3.111 0.740 6.183 1.00 94.44 131 ALA A C 1
ATOM 1070 O O . ALA A 1 131 ? -4.236 1.052 5.790 1.00 94.44 131 ALA A O 1
ATOM 1071 N N . VAL A 1 132 ? -2.132 0.442 5.317 1.00 94.00 132 VAL A N 1
ATOM 1072 C CA . VAL A 1 132 ? -2.330 0.436 3.853 1.00 94.00 132 VAL A CA 1
ATOM 1073 C C . VAL A 1 132 ? -3.376 -0.604 3.435 1.00 94.00 132 VAL A C 1
ATOM 1075 O O . VAL A 1 132 ? -4.284 -0.286 2.667 1.00 94.00 132 VAL A O 1
ATOM 1078 N N . ARG A 1 133 ? -3.313 -1.831 3.967 1.00 93.81 133 ARG A N 1
ATOM 1079 C CA . ARG A 1 133 ? -4.322 -2.875 3.693 1.00 93.81 133 ARG A CA 1
ATOM 1080 C C . ARG A 1 133 ? -5.717 -2.454 4.132 1.00 93.81 133 ARG A C 1
ATOM 1082 O O . ARG A 1 133 ? -6.681 -2.647 3.396 1.00 93.81 133 ARG A O 1
ATOM 1089 N N . VAL A 1 134 ? -5.827 -1.863 5.316 1.00 94.25 134 VAL A N 1
ATOM 1090 C CA . VAL A 1 134 ? -7.091 -1.359 5.856 1.00 94.25 134 VAL A CA 1
ATOM 1091 C C . VAL A 1 134 ? -7.650 -0.238 4.982 1.00 94.25 134 VAL A C 1
ATOM 1093 O O . VAL A 1 134 ? -8.853 -0.231 4.712 1.00 94.25 134 VAL A O 1
ATOM 1096 N N . HIS A 1 135 ? -6.798 0.655 4.472 1.00 95.56 135 HIS A N 1
ATOM 1097 C CA . HIS A 1 135 ? -7.208 1.661 3.494 1.00 95.56 135 HIS A CA 1
ATOM 1098 C C . HIS A 1 135 ? -7.764 1.007 2.222 1.00 95.56 135 HIS A C 1
ATOM 1100 O O . HIS A 1 135 ? -8.862 1.353 1.790 1.00 95.56 135 HIS A O 1
ATOM 1106 N N . ILE A 1 136 ? -7.051 0.023 1.658 1.00 93.75 136 ILE A N 1
ATOM 1107 C CA . ILE A 1 136 ? -7.481 -0.720 0.462 1.00 93.75 136 ILE A CA 1
ATOM 1108 C C . ILE A 1 136 ? -8.852 -1.362 0.670 1.00 93.75 136 ILE A C 1
ATOM 1110 O O . ILE A 1 136 ? -9.738 -1.198 -0.164 1.00 93.75 136 ILE A O 1
ATOM 1114 N N . VAL A 1 137 ? -9.057 -2.049 1.793 1.00 91.62 137 VAL A N 1
ATOM 1115 C CA . VAL A 1 137 ? -10.338 -2.703 2.106 1.00 91.62 137 VAL A CA 1
ATOM 1116 C C . VAL A 1 137 ? -11.469 -1.686 2.293 1.00 91.62 137 VAL A C 1
ATOM 1118 O O . VAL A 1 137 ? -12.603 -1.964 1.914 1.00 91.62 137 VAL A O 1
ATOM 1121 N N . SER A 1 138 ? -11.175 -0.511 2.854 1.00 91.31 138 SER A N 1
ATOM 1122 C CA . SER A 1 138 ? -12.185 0.523 3.135 1.00 91.31 138 SER A CA 1
ATOM 1123 C C . SER A 1 138 ? -12.577 1.339 1.898 1.00 91.31 138 SER A C 1
ATOM 1125 O O . SER A 1 138 ? -13.692 1.857 1.821 1.00 91.31 138 SER A O 1
ATOM 1127 N N . CYS A 1 139 ? -11.664 1.482 0.938 1.00 91.06 139 CYS A N 1
ATOM 1128 C CA . CYS A 1 139 ? -11.829 2.376 -0.209 1.00 91.06 139 CYS A CA 1
ATOM 1129 C C . CYS A 1 139 ? -11.944 1.644 -1.553 1.00 91.06 139 CYS A C 1
ATOM 1131 O O . CYS A 1 139 ? -12.444 2.227 -2.513 1.00 91.06 139 CYS A O 1
ATOM 1133 N N . GLY A 1 140 ? -11.493 0.391 -1.661 1.00 89.12 140 GLY A N 1
ATOM 1134 C CA . GLY A 1 140 ? -11.381 -0.295 -2.949 1.00 89.12 140 GLY A CA 1
ATOM 1135 C C . GLY A 1 140 ? -10.554 0.541 -3.929 1.00 89.12 140 GLY A C 1
ATOM 1136 O O . GLY A 1 140 ? -9.490 1.047 -3.554 1.00 89.12 140 GLY A O 1
ATOM 1137 N N . PHE A 1 141 ? -11.079 0.751 -5.141 1.00 89.31 141 PHE A N 1
ATOM 1138 C CA . PHE A 1 141 ? -10.460 1.580 -6.184 1.00 89.31 141 PHE A CA 1
ATOM 1139 C C . PHE A 1 141 ? -10.178 3.032 -5.752 1.00 89.31 141 PHE A C 1
ATOM 1141 O O . PHE A 1 141 ? -9.162 3.603 -6.157 1.00 89.31 141 PHE A O 1
ATOM 1148 N N . ASP A 1 142 ? -10.982 3.609 -4.845 1.00 90.69 142 ASP A N 1
ATOM 1149 C CA . ASP A 1 142 ? -10.758 4.966 -4.310 1.00 90.69 142 ASP A CA 1
ATOM 1150 C C . ASP A 1 142 ? -9.420 5.086 -3.545 1.00 90.69 142 ASP A C 1
ATOM 1152 O O . ASP A 1 142 ? -8.997 6.184 -3.186 1.00 90.69 142 ASP A O 1
ATOM 1156 N N . SER A 1 143 ? -8.717 3.972 -3.309 1.00 92.88 143 SER A N 1
ATOM 1157 C CA . SER A 1 143 ? -7.364 3.956 -2.743 1.00 92.88 143 SER A CA 1
ATOM 1158 C C . SER A 1 143 ? -6.293 4.495 -3.684 1.00 92.88 143 SER A C 1
ATOM 1160 O O . SER A 1 143 ? -5.227 4.885 -3.208 1.00 92.88 143 SER A O 1
ATOM 1162 N N . PHE A 1 144 ? -6.547 4.560 -4.994 1.00 92.06 144 PHE A N 1
ATOM 1163 C CA . PHE A 1 144 ? -5.537 4.935 -5.988 1.00 92.06 144 PHE A CA 1
ATOM 1164 C C . PHE A 1 144 ? -4.767 6.232 -5.651 1.00 92.06 144 PHE A C 1
ATOM 1166 O O . PHE A 1 144 ? -3.532 6.194 -5.642 1.00 92.06 144 PHE A O 1
ATOM 1173 N N . PRO A 1 145 ? -5.417 7.372 -5.321 1.00 91.75 145 PRO A N 1
ATOM 1174 C CA . PRO A 1 145 ? -4.698 8.617 -5.041 1.00 91.75 145 PRO A CA 1
ATOM 1175 C C . PRO A 1 145 ? -3.808 8.531 -3.797 1.00 91.75 145 PRO A C 1
ATOM 1177 O O . PRO A 1 145 ? -2.759 9.178 -3.737 1.00 91.75 145 PRO A O 1
ATOM 1180 N N . PHE A 1 146 ? -4.225 7.744 -2.804 1.00 93.19 146 PHE A N 1
ATOM 1181 C CA . PHE A 1 146 ? -3.465 7.521 -1.582 1.00 93.19 146 PHE A CA 1
ATOM 1182 C C . PHE A 1 146 ? -2.260 6.609 -1.843 1.00 93.19 146 PHE A C 1
ATOM 1184 O O . PHE A 1 146 ? -1.131 6.995 -1.544 1.00 93.19 146 PHE A O 1
ATOM 1191 N N . LEU A 1 147 ? -2.462 5.457 -2.489 1.00 92.12 147 LEU A N 1
ATOM 1192 C CA . LEU A 1 147 ? -1.384 4.507 -2.792 1.00 92.12 147 LEU A CA 1
ATOM 1193 C C . LEU A 1 147 ? -0.319 5.119 -3.705 1.00 92.12 147 LEU A C 1
ATOM 1195 O O . LEU A 1 147 ? 0.876 4.958 -3.469 1.00 92.12 147 LEU A O 1
ATOM 1199 N N . LYS A 1 148 ? -0.731 5.896 -4.711 1.00 88.00 148 LYS A N 1
ATOM 1200 C CA . LYS A 1 148 ? 0.201 6.627 -5.579 1.00 88.00 148 LYS A CA 1
ATOM 1201 C C . LYS A 1 148 ? 1.084 7.590 -4.777 1.00 88.00 148 LYS A C 1
ATOM 1203 O O . LYS A 1 148 ? 2.282 7.693 -5.029 1.00 88.00 148 LYS A O 1
ATOM 1208 N N . ARG A 1 149 ? 0.503 8.287 -3.795 1.00 88.81 149 ARG A N 1
ATOM 1209 C CA . ARG A 1 149 ? 1.243 9.188 -2.902 1.00 88.81 149 ARG A CA 1
ATOM 1210 C C . ARG A 1 149 ? 2.196 8.421 -1.991 1.00 88.81 149 ARG A C 1
ATOM 1212 O O . ARG A 1 149 ? 3.326 8.860 -1.824 1.00 88.81 149 ARG A O 1
ATOM 1219 N N . MET A 1 150 ? 1.759 7.288 -1.443 1.00 87.19 150 MET A N 1
ATOM 1220 C CA . MET A 1 150 ? 2.598 6.413 -0.619 1.00 87.19 150 MET A CA 1
ATOM 1221 C C . MET A 1 150 ? 3.844 5.972 -1.380 1.00 87.19 150 MET A C 1
ATOM 1223 O O . MET A 1 150 ? 4.952 6.163 -0.889 1.00 87.19 150 MET A O 1
ATOM 1227 N N . VAL A 1 151 ? 3.680 5.478 -2.608 1.00 80.94 151 VAL A N 1
ATOM 1228 C CA . VAL A 1 151 ? 4.809 5.092 -3.464 1.00 80.94 151 VAL A CA 1
ATOM 1229 C C . VAL A 1 151 ? 5.769 6.264 -3.692 1.00 80.94 151 VAL A C 1
ATOM 1231 O O . VAL A 1 151 ? 6.979 6.098 -3.552 1.00 80.94 151 VAL A O 1
ATOM 1234 N N . ALA A 1 152 ? 5.248 7.458 -3.988 1.00 79.00 152 ALA A N 1
ATOM 1235 C CA . ALA A 1 152 ? 6.072 8.648 -4.201 1.00 79.00 152 ALA A CA 1
ATOM 1236 C C . ALA A 1 152 ? 6.864 9.083 -2.953 1.00 79.00 152 ALA A C 1
ATOM 1238 O O . ALA A 1 152 ? 7.919 9.696 -3.093 1.00 79.00 152 ALA A O 1
ATOM 1239 N N . LEU A 1 153 ? 6.360 8.782 -1.754 1.00 78.56 153 LEU A N 1
ATOM 1240 C CA . LEU A 1 153 ? 6.982 9.135 -0.476 1.00 78.56 153 LEU A CA 1
ATOM 1241 C C . LEU A 1 153 ? 7.937 8.063 0.062 1.00 78.56 153 LEU A C 1
ATOM 1243 O O . LEU A 1 153 ? 8.694 8.359 0.983 1.00 78.56 153 LEU A O 1
ATOM 1247 N N . GLN A 1 154 ? 7.911 6.838 -0.473 1.00 70.81 154 GLN A N 1
ATOM 1248 C CA . GLN A 1 154 ? 8.812 5.776 -0.029 1.00 70.81 154 GLN A CA 1
ATOM 1249 C C . GLN A 1 154 ? 10.253 6.090 -0.446 1.00 70.81 154 GLN A C 1
ATOM 1251 O O . GLN A 1 154 ? 10.526 6.133 -1.652 1.00 70.81 154 GLN A O 1
ATOM 1256 N N . PRO A 1 155 ? 11.180 6.278 0.507 1.00 61.22 155 PRO A N 1
ATOM 1257 C CA . PRO A 1 155 ? 12.560 6.584 0.174 1.00 61.22 155 PRO A CA 1
ATOM 1258 C C . PRO A 1 155 ? 13.265 5.327 -0.374 1.00 61.22 155 PRO A C 1
ATOM 1260 O O . PRO A 1 155 ? 12.905 4.195 -0.050 1.00 61.22 155 PRO A O 1
ATOM 1263 N N . ASP A 1 156 ? 14.225 5.524 -1.282 1.00 55.12 156 ASP A N 1
ATOM 1264 C CA . ASP A 1 156 ? 14.903 4.441 -2.022 1.00 55.12 156 ASP A CA 1
ATOM 1265 C C . ASP A 1 156 ? 15.823 3.563 -1.147 1.00 55.12 156 ASP A C 1
ATOM 1267 O O . ASP A 1 156 ? 16.263 2.494 -1.572 1.00 55.12 156 ASP A O 1
ATOM 1271 N N . ASP A 1 157 ? 16.110 4.000 0.076 1.00 49.66 157 ASP A N 1
ATOM 1272 C CA . ASP A 1 157 ? 16.982 3.368 1.069 1.00 49.66 157 ASP A CA 1
ATOM 1273 C C . ASP A 1 157 ? 16.243 2.441 2.054 1.00 49.66 157 ASP A C 1
ATOM 1275 O O . ASP A 1 157 ? 16.893 1.705 2.793 1.00 49.66 157 ASP A O 1
ATOM 1279 N N . MET A 1 158 ? 14.908 2.369 2.001 1.00 48.06 158 MET A N 1
ATOM 1280 C CA . MET A 1 158 ? 14.100 1.400 2.768 1.00 48.06 158 MET A CA 1
ATOM 1281 C C . MET A 1 158 ? 14.175 -0.037 2.219 1.00 48.06 158 MET A C 1
ATOM 1283 O O . MET A 1 158 ? 13.420 -0.906 2.644 1.00 48.06 158 MET A O 1
ATOM 1287 N N . GLY A 1 159 ? 15.072 -0.328 1.274 1.00 41.88 159 GLY A N 1
ATOM 1288 C CA . GLY A 1 159 ? 15.218 -1.664 0.694 1.00 41.88 159 GLY A CA 1
ATOM 1289 C C . GLY A 1 159 ? 16.084 -2.612 1.524 1.00 41.88 159 GLY A C 1
ATOM 1290 O O . GLY A 1 159 ? 17.026 -3.205 0.998 1.00 41.88 159 GLY A O 1
ATOM 1291 N N . GLY A 1 160 ? 15.752 -2.750 2.808 1.00 50.66 160 GLY A N 1
ATOM 1292 C CA . GLY A 1 160 ? 15.954 -4.007 3.531 1.00 50.66 160 GLY A CA 1
ATOM 1293 C C . GLY A 1 160 ? 14.801 -4.978 3.241 1.00 50.66 160 GLY A C 1
ATOM 1294 O O . GLY A 1 160 ? 13.834 -4.605 2.579 1.00 50.66 160 GLY A O 1
ATOM 1295 N N . GLU A 1 161 ? 14.868 -6.213 3.754 1.00 50.41 161 GLU A N 1
ATOM 1296 C CA . GLU A 1 161 ? 13.761 -7.191 3.647 1.00 50.41 161 GLU A CA 1
ATOM 1297 C C . GLU A 1 161 ? 12.424 -6.633 4.167 1.00 50.41 161 GLU A C 1
ATOM 1299 O O . GLU A 1 161 ? 11.359 -7.048 3.713 1.00 50.41 161 GLU A O 1
ATOM 1304 N N . GLU A 1 162 ? 12.494 -5.668 5.088 1.00 49.06 162 GLU A N 1
ATOM 1305 C CA . GLU A 1 162 ? 11.339 -5.068 5.743 1.00 49.06 162 GLU A CA 1
ATOM 1306 C C . GLU A 1 162 ? 10.476 -4.254 4.770 1.00 49.06 162 GLU A C 1
ATOM 1308 O O . GLU A 1 162 ? 9.284 -4.520 4.761 1.00 49.06 162 GLU A O 1
ATOM 1313 N N . GLY A 1 163 ? 11.046 -3.412 3.885 1.00 56.72 163 GLY A N 1
ATOM 1314 C CA . GLY A 1 163 ? 10.327 -2.513 2.951 1.00 56.72 163 GLY A CA 1
ATOM 1315 C C . GLY A 1 163 ? 9.532 -3.199 1.826 1.00 56.72 163 GLY A C 1
ATOM 1316 O O . GLY A 1 163 ? 8.666 -2.610 1.164 1.00 56.72 163 GLY A O 1
ATOM 1317 N N . LEU A 1 164 ? 9.857 -4.466 1.568 1.00 63.06 164 LEU A N 1
ATOM 1318 C CA . LEU A 1 164 ? 9.393 -5.229 0.407 1.00 63.06 164 LEU A CA 1
ATOM 1319 C C . LEU A 1 164 ? 7.894 -5.551 0.409 1.00 63.06 164 LEU A C 1
ATOM 1321 O O . LEU A 1 164 ? 7.282 -5.449 -0.660 1.00 63.06 164 LEU A O 1
ATOM 1325 N N . PRO A 1 165 ? 7.257 -5.929 1.533 1.00 76.38 165 PRO A N 1
ATOM 1326 C CA . PRO A 1 165 ? 5.850 -6.302 1.554 1.00 76.38 165 PRO A CA 1
ATOM 1327 C C . PRO A 1 165 ? 4.924 -5.136 1.206 1.00 76.38 165 PRO A C 1
ATOM 1329 O O . PRO A 1 165 ? 3.917 -5.345 0.531 1.00 76.38 165 PRO A O 1
ATOM 1332 N N . MET A 1 166 ? 5.249 -3.909 1.632 1.00 83.56 166 MET A N 1
ATOM 1333 C CA . MET A 1 166 ? 4.407 -2.739 1.365 1.00 83.56 166 MET A CA 1
ATOM 1334 C C . MET A 1 166 ? 4.462 -2.330 -0.101 1.00 83.56 166 MET A C 1
ATOM 1336 O O . MET A 1 166 ? 3.420 -2.110 -0.718 1.00 83.56 166 MET A O 1
ATOM 1340 N N . GLN A 1 167 ? 5.665 -2.267 -0.672 1.00 80.69 167 GLN A N 1
ATOM 1341 C CA . GLN A 1 167 ? 5.830 -1.972 -2.090 1.00 80.69 167 GLN A CA 1
ATOM 1342 C C . GLN A 1 167 ? 5.178 -3.060 -2.953 1.00 80.69 167 GLN A C 1
ATOM 1344 O O . GLN A 1 167 ? 4.395 -2.732 -3.843 1.00 80.69 167 GLN A O 1
ATOM 1349 N N . SER A 1 168 ? 5.399 -4.339 -2.632 1.00 83.69 168 SER A N 1
ATOM 1350 C CA . SER A 1 168 ? 4.787 -5.468 -3.351 1.00 83.69 168 SER A CA 1
ATOM 1351 C C . SER A 1 168 ? 3.259 -5.402 -3.325 1.00 83.69 168 SER A C 1
ATOM 1353 O O . SER A 1 168 ? 2.632 -5.492 -4.377 1.00 83.69 168 SER A O 1
ATOM 1355 N N . LEU A 1 169 ? 2.658 -5.146 -2.155 1.00 88.94 169 LEU A N 1
ATOM 1356 C CA . LEU A 1 169 ? 1.207 -4.985 -2.015 1.00 88.94 169 LEU A CA 1
ATOM 1357 C C . LEU A 1 169 ? 0.661 -3.891 -2.943 1.00 88.94 169 LEU A C 1
ATOM 1359 O O . LEU A 1 169 ? -0.351 -4.092 -3.611 1.00 88.94 169 LEU A O 1
ATOM 1363 N N . MET A 1 170 ? 1.317 -2.728 -2.984 1.00 90.06 170 MET A N 1
ATOM 1364 C CA . MET A 1 170 ? 0.875 -1.614 -3.826 1.00 90.06 170 MET A CA 1
ATOM 1365 C C . MET A 1 170 ? 1.053 -1.918 -5.317 1.00 90.06 170 MET A C 1
ATOM 1367 O O . MET A 1 170 ? 0.159 -1.618 -6.107 1.00 90.06 170 MET A O 1
ATOM 1371 N N . LEU A 1 171 ? 2.172 -2.535 -5.709 1.00 89.81 171 LEU A N 1
ATOM 1372 C CA . LEU A 1 171 ? 2.431 -2.938 -7.095 1.00 89.81 171 LEU A CA 1
ATOM 1373 C C . LEU A 1 171 ? 1.409 -3.964 -7.589 1.00 89.81 171 LEU A C 1
ATOM 1375 O O . LEU A 1 171 ? 0.863 -3.805 -8.680 1.00 89.81 171 LEU A O 1
ATOM 1379 N N . GLU A 1 172 ? 1.114 -4.986 -6.786 1.00 90.88 172 GLU A N 1
ATOM 1380 C CA . GLU A 1 172 ? 0.087 -5.984 -7.097 1.00 90.88 172 GLU A CA 1
ATOM 1381 C C . GLU A 1 172 ? -1.292 -5.346 -7.244 1.00 90.88 172 GLU A C 1
ATOM 1383 O O . GLU A 1 172 ? -1.998 -5.631 -8.214 1.00 90.88 172 GLU A O 1
ATOM 1388 N N . TRP A 1 173 ? -1.641 -4.435 -6.332 1.00 94.00 173 TRP A N 1
ATOM 1389 C CA . TRP A 1 173 ? -2.884 -3.676 -6.399 1.00 94.00 173 TRP A CA 1
ATOM 1390 C C . TRP A 1 173 ? -2.981 -2.890 -7.715 1.00 94.00 173 TRP A C 1
ATOM 1392 O O . TRP A 1 173 ? -3.966 -3.020 -8.441 1.00 94.00 173 TRP A O 1
ATOM 1402 N N . PHE A 1 174 ? -1.937 -2.142 -8.097 1.00 93.50 174 PHE A N 1
ATOM 1403 C CA . PHE A 1 174 ? -1.932 -1.414 -9.370 1.00 93.50 174 PHE A CA 1
ATOM 1404 C C . PHE A 1 174 ? -2.066 -2.350 -10.571 1.00 93.50 174 PHE A C 1
ATOM 1406 O O . PHE A 1 174 ? -2.866 -2.074 -11.462 1.00 93.50 174 PHE A O 1
ATOM 1413 N N . LEU A 1 175 ? -1.332 -3.465 -10.602 1.00 93.12 175 LEU A N 1
ATOM 1414 C CA . LEU A 1 175 ? -1.391 -4.426 -11.709 1.00 93.12 175 LEU A CA 1
ATOM 1415 C C . LEU A 1 175 ? -2.788 -5.025 -11.881 1.00 93.12 175 LEU A C 1
ATOM 1417 O O . LEU A 1 175 ? -3.269 -5.133 -13.012 1.00 93.12 175 LEU A O 1
ATOM 1421 N N . MET A 1 176 ? -3.449 -5.374 -10.775 1.00 93.31 176 MET A N 1
ATOM 1422 C CA . MET A 1 176 ? -4.826 -5.865 -10.784 1.00 93.31 176 MET A CA 1
ATOM 1423 C C . MET A 1 176 ? -5.756 -4.841 -11.448 1.00 93.31 176 MET A C 1
ATOM 1425 O O . MET A 1 176 ? -6.385 -5.149 -12.461 1.00 93.31 176 MET A O 1
ATOM 1429 N N . HIS A 1 177 ? -5.733 -3.589 -10.993 1.00 91.19 177 HIS A N 1
ATOM 1430 C CA . HIS A 1 177 ? -6.630 -2.545 -11.501 1.00 91.19 177 HIS A CA 1
ATOM 1431 C C . HIS A 1 177 ? -6.264 -2.021 -12.904 1.00 91.19 177 HIS A C 1
ATOM 1433 O O . HIS A 1 177 ? -7.130 -1.551 -13.649 1.00 91.19 177 HIS A O 1
ATOM 1439 N N . MET A 1 178 ? -5.003 -2.151 -13.333 1.00 90.62 178 MET A N 1
ATOM 1440 C CA . MET A 1 178 ? -4.626 -1.957 -14.740 1.00 90.62 178 MET A CA 1
ATOM 1441 C C . MET A 1 178 ? -5.272 -3.022 -15.634 1.00 90.62 178 MET A C 1
ATOM 1443 O O . MET A 1 178 ? -5.739 -2.696 -16.730 1.00 90.62 178 MET A O 1
ATOM 1447 N N . SER A 1 179 ? -5.307 -4.278 -15.172 1.00 87.56 179 SER A N 1
ATOM 1448 C CA . SER A 1 179 ? -5.855 -5.415 -15.923 1.00 87.56 179 SER A CA 1
ATOM 1449 C C . SER A 1 179 ? -7.383 -5.387 -16.021 1.00 87.56 179 SER A C 1
ATOM 1451 O O . SER A 1 179 ? -7.938 -5.677 -17.083 1.00 87.56 179 SER A O 1
ATOM 1453 N N . GLU A 1 180 ? -8.056 -4.932 -14.964 1.00 88.94 180 GLU A N 1
ATOM 1454 C CA . GLU A 1 180 ? -9.515 -4.773 -14.895 1.00 88.94 180 GLU A CA 1
ATOM 1455 C C . GLU A 1 180 ? -10.025 -3.558 -15.691 1.00 88.94 180 GLU A C 1
ATOM 1457 O O . GLU A 1 180 ? -11.229 -3.348 -15.810 1.00 88.94 180 GLU A O 1
ATOM 1462 N N . ARG A 1 181 ? -9.113 -2.792 -16.312 1.00 82.69 181 ARG A N 1
ATOM 1463 C CA . ARG A 1 181 ? -9.393 -1.566 -17.083 1.00 82.69 181 ARG A CA 1
ATOM 1464 C C . ARG A 1 181 ? -10.047 -0.457 -16.254 1.00 82.69 181 ARG A C 1
ATOM 1466 O O . ARG A 1 181 ? -10.708 0.410 -16.820 1.00 82.69 181 ARG A O 1
ATOM 1473 N N . GLU A 1 182 ? -9.829 -0.461 -14.943 1.00 89.00 182 GLU A N 1
ATOM 1474 C CA . GLU A 1 182 ? -10.336 0.583 -14.048 1.00 89.00 182 GLU A CA 1
ATOM 1475 C C . GLU A 1 182 ? -9.488 1.859 -14.120 1.00 89.00 182 GLU A C 1
ATOM 1477 O O . GLU A 1 182 ? -9.999 2.964 -13.953 1.00 89.00 182 GLU A O 1
ATOM 1482 N N . LEU A 1 183 ? -8.195 1.723 -14.434 1.00 88.62 183 LEU A N 1
ATOM 1483 C CA . LEU A 1 183 ? -7.300 2.860 -14.655 1.00 88.62 183 LEU A CA 1
ATOM 1484 C C . LEU A 1 183 ? -7.425 3.420 -16.078 1.00 88.62 183 LEU A C 1
ATOM 1486 O O . LEU A 1 183 ? -7.415 2.666 -17.057 1.00 88.62 183 LEU A O 1
ATOM 1490 N N . SER A 1 184 ? -7.463 4.751 -16.192 1.00 90.94 184 SER A N 1
ATOM 1491 C CA . SER A 1 184 ? -7.384 5.454 -17.477 1.00 90.94 184 SER A CA 1
ATOM 1492 C C . SER A 1 184 ? -6.017 5.247 -18.135 1.00 90.94 184 SER A C 1
ATOM 1494 O O . SER A 1 184 ? -5.024 4.952 -17.464 1.00 90.94 184 SER A O 1
ATOM 1496 N N . GLU A 1 185 ? -5.933 5.429 -19.453 1.00 90.38 185 GLU A N 1
ATOM 1497 C CA . GLU A 1 185 ? -4.655 5.319 -20.166 1.00 90.38 185 GLU A CA 1
ATOM 1498 C C . GLU A 1 185 ? -3.633 6.352 -19.673 1.00 90.38 185 GLU A C 1
ATOM 1500 O O . GLU A 1 185 ? -2.450 6.042 -19.557 1.00 90.38 185 GLU A O 1
ATOM 1505 N N . GLU A 1 186 ? -4.076 7.548 -19.283 1.00 90.00 186 GLU A N 1
ATOM 1506 C CA . GLU A 1 186 ? -3.228 8.568 -18.662 1.00 90.00 186 GLU A CA 1
ATOM 1507 C C . GLU A 1 186 ? -2.694 8.108 -17.303 1.00 90.00 186 GLU A C 1
ATOM 1509 O O . GLU A 1 186 ? -1.505 8.266 -17.038 1.00 90.00 186 GLU A O 1
ATOM 1514 N N . GLN A 1 187 ? -3.532 7.494 -16.462 1.00 90.25 187 GLN A N 1
ATOM 1515 C CA . GLN A 1 187 ? -3.107 6.970 -15.157 1.00 90.25 187 GLN A CA 1
ATOM 1516 C C . GLN A 1 187 ? -2.120 5.809 -15.309 1.00 90.25 187 GLN A C 1
ATOM 1518 O O . GLN A 1 187 ? -1.111 5.755 -14.607 1.00 90.25 187 GLN A O 1
ATOM 1523 N N . LYS A 1 188 ? -2.372 4.898 -16.257 1.00 91.19 188 LYS A N 1
ATOM 1524 C CA . LYS A 1 188 ? -1.441 3.815 -16.607 1.00 91.19 188 LYS A CA 1
ATOM 1525 C C . LYS A 1 188 ? -0.110 4.375 -17.087 1.00 91.19 188 LYS A C 1
ATOM 1527 O O . LYS A 1 188 ? 0.948 3.921 -16.654 1.00 91.19 188 LYS A O 1
ATOM 1532 N N . LYS A 1 189 ? -0.164 5.373 -17.971 1.00 89.94 189 LYS A N 1
ATOM 1533 C CA . LYS A 1 189 ? 1.016 6.038 -18.515 1.00 89.94 189 LYS A CA 1
ATOM 1534 C C . LYS A 1 189 ? 1.825 6.715 -17.411 1.00 89.94 189 LYS A C 1
ATOM 1536 O O . LYS A 1 189 ? 3.041 6.572 -17.371 1.00 89.94 189 LYS A O 1
ATOM 1541 N N . GLU A 1 190 ? 1.155 7.406 -16.500 1.00 88.88 190 GLU A N 1
ATOM 1542 C CA . GLU A 1 190 ? 1.787 8.067 -15.365 1.00 88.88 190 GLU A CA 1
ATOM 1543 C C . GLU A 1 190 ? 2.466 7.070 -14.417 1.00 88.88 190 GLU A C 1
ATOM 1545 O O . GLU A 1 190 ? 3.631 7.261 -14.073 1.00 88.88 190 GLU A O 1
ATOM 1550 N N . LEU A 1 191 ? 1.782 5.984 -14.038 1.00 89.94 191 LEU A N 1
ATOM 1551 C CA . LEU A 1 191 ? 2.362 4.935 -13.191 1.00 89.94 191 LEU A CA 1
ATOM 1552 C C . LEU A 1 191 ? 3.584 4.287 -13.847 1.00 89.94 191 LEU A C 1
ATOM 1554 O O . LEU A 1 191 ? 4.636 4.173 -13.221 1.00 89.94 191 LEU A O 1
ATOM 1558 N N . ASN A 1 192 ? 3.463 3.896 -15.117 1.00 91.81 192 ASN A N 1
ATOM 1559 C CA . ASN A 1 192 ? 4.566 3.299 -15.865 1.00 91.81 192 ASN A CA 1
ATOM 1560 C C . ASN A 1 192 ? 5.748 4.269 -15.992 1.00 91.81 192 ASN A C 1
ATOM 1562 O O . ASN A 1 192 ? 6.889 3.859 -15.803 1.00 91.81 192 ASN A O 1
ATOM 1566 N N . GLY A 1 193 ? 5.487 5.554 -16.245 1.00 89.75 193 GLY A N 1
ATOM 1567 C CA . GLY A 1 193 ? 6.520 6.589 -16.276 1.00 89.75 193 GLY A CA 1
ATOM 1568 C C . GLY A 1 193 ? 7.226 6.750 -14.929 1.00 89.75 193 GLY A C 1
ATOM 1569 O O . GLY A 1 193 ? 8.454 6.774 -14.882 1.00 89.75 193 GLY A O 1
ATOM 1570 N N . TYR A 1 194 ? 6.468 6.780 -13.829 1.00 87.44 194 TYR A N 1
ATOM 1571 C CA . TYR A 1 194 ? 7.020 6.861 -12.477 1.00 87.44 194 TYR A CA 1
ATOM 1572 C C . TYR A 1 194 ? 7.932 5.667 -12.155 1.00 87.44 194 TYR A C 1
ATOM 1574 O O . TYR A 1 194 ? 9.077 5.863 -11.744 1.00 87.44 194 TYR A O 1
ATOM 1582 N N . PHE A 1 195 ? 7.466 4.431 -12.371 1.00 87.94 195 PHE A N 1
ATOM 1583 C CA . PHE A 1 195 ? 8.265 3.236 -12.069 1.00 87.94 195 PHE A CA 1
ATOM 1584 C C . PHE A 1 195 ? 9.466 3.084 -12.999 1.00 87.94 195 PHE A C 1
ATOM 1586 O O . PHE A 1 195 ? 10.528 2.651 -12.552 1.00 87.94 195 PHE A O 1
ATOM 1593 N N . LEU A 1 196 ? 9.343 3.505 -14.260 1.00 90.38 196 LEU A N 1
ATOM 1594 C CA . LEU A 1 196 ? 10.469 3.571 -15.185 1.00 90.38 196 LEU A CA 1
ATOM 1595 C C . LEU A 1 196 ? 11.531 4.556 -14.690 1.00 90.38 196 LEU A C 1
ATOM 1597 O O . LEU A 1 196 ? 12.701 4.192 -14.600 1.00 90.38 196 LEU A O 1
ATOM 1601 N N . ALA A 1 197 ? 11.138 5.778 -14.323 1.00 86.94 197 ALA A N 1
ATOM 1602 C CA . ALA A 1 197 ? 12.061 6.772 -13.781 1.00 86.94 197 ALA A CA 1
ATOM 1603 C C . ALA A 1 197 ? 12.747 6.262 -12.506 1.00 86.94 197 ALA A C 1
ATOM 1605 O O . ALA A 1 197 ? 13.970 6.342 -12.400 1.00 86.94 197 ALA A O 1
ATOM 1606 N N . ARG A 1 198 ? 11.979 5.658 -11.589 1.00 81.19 198 ARG A N 1
ATOM 1607 C CA . ARG A 1 198 ? 12.497 5.092 -10.338 1.00 81.19 198 ARG A CA 1
ATOM 1608 C C . ARG A 1 198 ? 13.497 3.960 -10.573 1.00 81.19 198 ARG A C 1
ATOM 1610 O O . ARG A 1 198 ? 14.576 3.985 -9.990 1.00 81.19 198 ARG A O 1
ATOM 1617 N N . ALA A 1 199 ? 13.193 3.006 -11.457 1.00 83.12 199 ALA A N 1
ATOM 1618 C CA . ALA A 1 199 ? 14.122 1.929 -11.820 1.00 83.12 199 ALA A CA 1
ATOM 1619 C C . ALA A 1 199 ? 15.445 2.486 -12.377 1.00 83.12 199 ALA A C 1
ATOM 1621 O O . ALA A 1 199 ? 16.540 1.991 -12.096 1.00 83.12 199 ALA A O 1
ATOM 1622 N N . LEU A 1 200 ? 15.354 3.558 -13.166 1.00 85.31 200 LEU A N 1
ATOM 1623 C CA . LEU A 1 200 ? 16.508 4.204 -13.781 1.00 85.31 200 LEU A CA 1
ATOM 1624 C C . LEU A 1 200 ? 17.296 5.099 -12.811 1.00 85.31 200 LEU A C 1
ATOM 1626 O O . LEU A 1 200 ? 18.486 5.303 -13.055 1.00 85.31 200 LEU A O 1
ATOM 1630 N N . SER A 1 201 ? 16.708 5.584 -11.715 1.00 82.12 201 SER A N 1
ATOM 1631 C CA . SER A 1 201 ? 17.387 6.444 -10.732 1.00 82.12 201 SER A CA 1
ATOM 1632 C C . SER A 1 201 ? 17.914 5.701 -9.507 1.00 82.12 201 SER A C 1
ATOM 1634 O O . SER A 1 201 ? 18.944 6.097 -8.966 1.00 82.12 201 SER A O 1
ATOM 1636 N N . THR A 1 202 ? 17.237 4.640 -9.070 1.00 79.00 202 THR A N 1
ATOM 1637 C CA . THR A 1 202 ? 17.582 3.946 -7.826 1.00 79.00 202 THR A CA 1
ATOM 1638 C C . THR A 1 202 ? 18.907 3.180 -7.936 1.00 79.00 202 THR A C 1
ATOM 1640 O O . THR A 1 202 ? 19.332 2.764 -9.024 1.00 79.00 202 THR A O 1
ATOM 1643 N N . THR A 1 203 ? 19.560 2.999 -6.788 1.00 75.81 203 THR A N 1
ATOM 1644 C CA . THR A 1 203 ? 20.71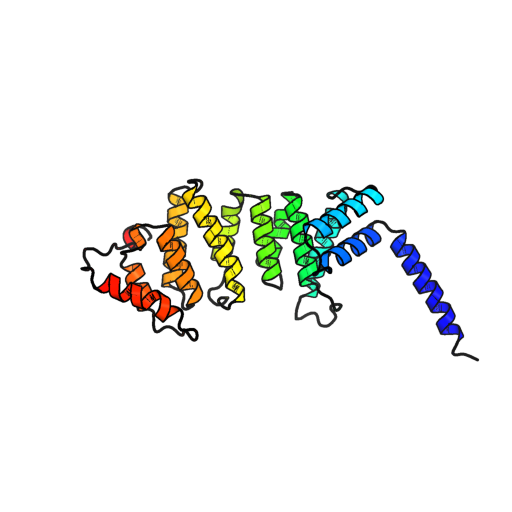7 2.108 -6.597 1.00 75.81 203 THR A CA 1
ATOM 1645 C C . THR A 1 203 ? 20.370 0.879 -5.756 1.00 75.81 203 THR A C 1
ATOM 1647 O O . THR A 1 203 ? 21.257 0.089 -5.440 1.00 75.81 203 THR A O 1
ATOM 1650 N N . ASN A 1 204 ? 19.105 0.727 -5.353 1.00 77.12 204 ASN A N 1
ATOM 1651 C CA . ASN A 1 204 ? 18.645 -0.407 -4.566 1.00 77.12 204 ASN A CA 1
ATOM 1652 C C . ASN A 1 204 ? 18.274 -1.587 -5.475 1.00 77.12 204 ASN A C 1
ATOM 1654 O O . ASN A 1 204 ? 17.335 -1.493 -6.263 1.00 77.12 204 ASN A O 1
ATOM 1658 N N . ALA A 1 205 ? 18.981 -2.708 -5.323 1.00 79.44 205 ALA A N 1
ATOM 1659 C CA . ALA A 1 205 ? 18.790 -3.905 -6.139 1.00 79.44 205 ALA A CA 1
ATOM 1660 C C . ALA A 1 205 ? 17.344 -4.431 -6.125 1.00 79.44 205 ALA A C 1
ATOM 1662 O O . ALA A 1 205 ? 16.755 -4.675 -7.177 1.00 79.44 205 ALA A O 1
ATOM 1663 N N . SER A 1 206 ? 16.745 -4.557 -4.940 1.00 78.50 206 SER A N 1
ATOM 1664 C CA . SER A 1 206 ? 15.400 -5.119 -4.804 1.00 78.50 206 SER A CA 1
ATOM 1665 C C . SER A 1 206 ? 14.334 -4.208 -5.419 1.00 78.50 206 SER A C 1
ATOM 1667 O O . SER A 1 206 ? 13.477 -4.668 -6.176 1.00 78.50 206 SER A O 1
ATOM 1669 N N . ALA A 1 207 ? 14.444 -2.895 -5.197 1.00 78.38 207 ALA A N 1
ATOM 1670 C CA . ALA A 1 207 ? 13.550 -1.917 -5.814 1.00 78.38 207 ALA A CA 1
ATOM 1671 C C . ALA A 1 207 ? 13.649 -1.927 -7.352 1.00 78.38 207 ALA A C 1
ATOM 1673 O O . ALA A 1 207 ? 12.636 -1.759 -8.033 1.00 78.38 207 ALA A O 1
ATOM 1674 N N . MET A 1 208 ? 14.847 -2.152 -7.912 1.00 84.00 208 MET A N 1
ATOM 1675 C CA . MET A 1 208 ? 15.037 -2.296 -9.363 1.00 84.00 208 MET A CA 1
ATOM 1676 C C . MET A 1 208 ? 14.343 -3.540 -9.909 1.00 84.00 208 MET A C 1
ATOM 1678 O O . MET A 1 208 ? 13.672 -3.444 -10.935 1.00 84.00 208 MET A O 1
ATOM 1682 N N . VAL A 1 209 ? 14.496 -4.686 -9.240 1.00 86.19 209 VAL A N 1
ATOM 1683 C CA . VAL A 1 209 ? 13.861 -5.948 -9.653 1.00 86.19 209 VAL A CA 1
ATOM 1684 C C . VAL A 1 209 ? 12.341 -5.813 -9.631 1.00 86.19 209 VAL A C 1
ATOM 1686 O O . VAL A 1 209 ? 11.692 -6.096 -10.632 1.00 86.19 209 VAL A O 1
ATOM 1689 N N . GLN A 1 210 ? 11.771 -5.283 -8.548 1.00 84.81 210 GLN A N 1
ATOM 1690 C CA . GLN A 1 210 ? 10.323 -5.077 -8.451 1.00 84.81 210 GLN A CA 1
ATOM 1691 C C . GLN A 1 210 ? 9.788 -4.124 -9.528 1.00 84.81 210 GLN A C 1
ATOM 1693 O O . GLN A 1 210 ? 8.710 -4.345 -10.083 1.00 84.81 210 GLN A O 1
ATOM 1698 N N . ALA A 1 211 ? 10.535 -3.064 -9.849 1.00 87.56 211 ALA A N 1
ATOM 1699 C CA . ALA A 1 211 ? 10.153 -2.157 -10.921 1.00 87.56 211 ALA A CA 1
ATOM 1700 C C . ALA A 1 211 ? 10.248 -2.823 -12.310 1.00 87.56 211 ALA A C 1
ATOM 1702 O O . ALA A 1 211 ? 9.345 -2.617 -13.119 1.00 87.56 211 ALA A O 1
ATOM 1703 N N . ASP A 1 212 ? 11.274 -3.643 -12.585 1.00 90.69 212 ASP A N 1
ATOM 1704 C CA . ASP A 1 212 ? 11.372 -4.439 -13.827 1.00 90.69 212 ASP A CA 1
ATOM 1705 C C . ASP A 1 212 ? 10.181 -5.396 -13.964 1.00 90.69 212 ASP A C 1
ATOM 1707 O O . ASP A 1 212 ? 9.527 -5.410 -15.007 1.00 90.69 212 ASP A O 1
ATOM 1711 N N . GLU A 1 213 ? 9.846 -6.131 -12.902 1.00 91.00 213 GLU A N 1
ATOM 1712 C CA . GLU A 1 213 ? 8.713 -7.063 -12.884 1.00 91.00 213 GLU A CA 1
ATOM 1713 C C . GLU A 1 213 ? 7.376 -6.354 -13.116 1.00 91.00 213 GLU A C 1
ATOM 1715 O O . GLU A 1 213 ? 6.548 -6.820 -13.907 1.00 91.00 213 GLU A O 1
ATOM 1720 N N . PHE A 1 214 ? 7.162 -5.208 -12.460 1.00 92.06 214 PHE A N 1
ATOM 1721 C CA . PHE A 1 214 ? 5.974 -4.388 -12.679 1.00 92.06 214 PHE A CA 1
ATOM 1722 C C . PHE A 1 214 ? 5.892 -3.931 -14.137 1.00 92.06 214 PHE A C 1
ATOM 1724 O O . PHE A 1 214 ? 4.893 -4.206 -14.802 1.00 92.06 214 PHE A O 1
ATOM 1731 N N . LEU A 1 215 ? 6.950 -3.295 -14.653 1.00 93.50 215 LEU A N 1
ATOM 1732 C CA . LEU A 1 215 ? 6.988 -2.736 -16.008 1.00 93.50 215 LEU A CA 1
ATOM 1733 C C . LEU A 1 215 ? 6.842 -3.816 -17.082 1.00 93.50 215 LEU A C 1
ATOM 1735 O O . LEU A 1 215 ? 6.156 -3.602 -18.080 1.00 93.50 215 LEU A O 1
ATOM 1739 N N . GLN A 1 216 ? 7.429 -4.997 -16.881 1.00 93.38 216 GLN A N 1
ATOM 1740 C CA . GLN A 1 216 ? 7.269 -6.126 -17.796 1.00 93.38 216 GLN A CA 1
ATOM 1741 C C . GLN A 1 216 ? 5.805 -6.575 -17.893 1.00 93.38 216 GLN A C 1
ATOM 1743 O O . GLN A 1 216 ? 5.339 -6.938 -18.975 1.00 93.38 216 GLN A O 1
ATOM 1748 N N . ARG A 1 217 ? 5.072 -6.546 -16.776 1.00 93.19 217 ARG A N 1
ATOM 1749 C CA . ARG A 1 217 ? 3.660 -6.952 -16.713 1.00 93.19 217 ARG A CA 1
ATOM 1750 C C . ARG A 1 217 ? 2.707 -5.846 -17.161 1.00 93.19 217 ARG A C 1
ATOM 1752 O O . ARG A 1 217 ? 1.640 -6.151 -17.689 1.00 93.19 217 ARG A O 1
ATOM 1759 N N . SER A 1 218 ? 3.068 -4.583 -16.949 1.00 92.44 218 SER A N 1
ATOM 1760 C CA . SER A 1 218 ? 2.192 -3.427 -17.160 1.00 92.44 218 SER A CA 1
ATOM 1761 C C . SER A 1 218 ? 2.399 -2.716 -18.502 1.00 92.44 218 SER A C 1
ATOM 1763 O O . SER A 1 218 ? 1.509 -1.993 -18.958 1.00 92.44 218 SER A O 1
ATOM 1765 N N . LEU A 1 219 ? 3.561 -2.893 -19.140 1.00 92.12 219 LEU A N 1
ATOM 1766 C CA . LEU A 1 219 ? 3.966 -2.179 -20.348 1.00 92.12 219 LEU A CA 1
ATOM 1767 C C . LEU A 1 219 ? 4.611 -3.151 -21.354 1.00 92.12 219 LEU A C 1
ATOM 1769 O O . LEU A 1 219 ? 5.822 -3.349 -21.328 1.00 92.12 219 LEU A O 1
ATOM 1773 N N . PRO A 1 220 ? 3.851 -3.717 -22.312 1.00 90.94 220 PRO A N 1
ATOM 1774 C CA . PRO A 1 220 ? 4.382 -4.705 -23.260 1.00 90.94 220 PRO A CA 1
ATOM 1775 C C . PRO A 1 220 ? 5.638 -4.245 -24.020 1.00 90.94 220 PRO A C 1
ATOM 1777 O O . PRO A 1 220 ? 6.576 -5.024 -24.199 1.00 90.94 220 PRO A O 1
ATOM 1780 N N . ALA A 1 221 ? 5.691 -2.961 -24.397 1.00 92.00 221 ALA A N 1
ATOM 1781 C CA . ALA A 1 221 ? 6.829 -2.344 -25.081 1.00 92.00 221 ALA A CA 1
ATOM 1782 C C . ALA A 1 221 ? 8.126 -2.314 -24.242 1.00 92.00 221 ALA A C 1
ATOM 1784 O O . ALA A 1 221 ? 9.210 -2.145 -24.797 1.00 92.00 221 ALA A O 1
ATOM 1785 N N . TYR A 1 222 ? 8.042 -2.500 -22.920 1.00 94.62 222 TYR A N 1
ATOM 1786 C CA . TYR A 1 222 ? 9.197 -2.536 -22.023 1.00 94.62 222 TYR A CA 1
ATOM 1787 C C . TYR A 1 222 ? 10.073 -3.770 -22.218 1.00 94.62 222 TYR A C 1
ATOM 1789 O O . TYR A 1 222 ? 11.296 -3.667 -22.099 1.00 94.62 222 TYR A O 1
ATOM 1797 N N . THR A 1 223 ? 9.463 -4.908 -22.570 1.00 93.62 223 THR A N 1
ATOM 1798 C CA . THR A 1 223 ? 10.139 -6.211 -22.671 1.00 93.62 223 THR A CA 1
ATOM 1799 C C . THR A 1 223 ? 11.404 -6.139 -23.522 1.00 93.62 223 THR A C 1
ATOM 1801 O O . THR A 1 223 ? 12.445 -6.618 -23.081 1.00 93.62 223 THR A O 1
ATOM 1804 N N . ASN A 1 224 ? 11.312 -5.476 -24.681 1.00 94.19 224 ASN A N 1
ATOM 1805 C CA . ASN A 1 224 ? 12.400 -5.276 -25.640 1.00 94.19 224 ASN A CA 1
ATOM 1806 C C . ASN A 1 224 ? 12.728 -3.780 -25.771 1.00 94.19 224 ASN A C 1
ATOM 1808 O O . ASN A 1 224 ? 12.693 -3.210 -26.863 1.00 94.19 224 ASN A O 1
ATOM 1812 N N . SER A 1 225 ? 12.981 -3.117 -24.642 1.00 94.69 225 SER A N 1
ATOM 1813 C CA . SER A 1 225 ? 13.295 -1.686 -24.609 1.00 94.69 225 SER A CA 1
ATOM 1814 C C . SER A 1 225 ? 14.768 -1.399 -24.337 1.00 94.69 225 SER A C 1
ATOM 1816 O O . SER A 1 225 ? 15.468 -2.149 -23.648 1.00 94.69 225 SER A O 1
ATOM 1818 N N . ARG A 1 226 ? 15.231 -0.240 -24.816 1.00 94.19 226 ARG A N 1
ATOM 1819 C CA . ARG A 1 226 ? 16.562 0.299 -24.489 1.00 94.19 226 ARG A CA 1
ATOM 1820 C C . ARG A 1 226 ? 16.718 0.556 -22.994 1.00 94.19 226 ARG A C 1
ATOM 1822 O O . ARG A 1 226 ? 17.806 0.386 -22.457 1.00 94.19 226 ARG A O 1
ATOM 1829 N N . GLN A 1 227 ? 15.639 0.952 -22.321 1.00 93.12 227 GLN A N 1
ATOM 1830 C CA . GLN A 1 227 ? 15.629 1.221 -20.886 1.00 93.12 227 GLN A CA 1
ATOM 1831 C C . GLN A 1 227 ? 15.806 -0.060 -20.074 1.00 93.12 227 GLN A C 1
ATOM 1833 O O . GLN A 1 227 ? 16.570 -0.051 -19.113 1.00 93.12 227 GLN A O 1
ATOM 1838 N N . ARG A 1 228 ? 15.174 -1.167 -20.483 1.00 93.62 228 ARG A N 1
ATOM 1839 C CA . ARG A 1 228 ? 15.387 -2.471 -19.847 1.00 93.62 228 ARG A CA 1
ATOM 1840 C C . ARG A 1 228 ? 16.806 -2.990 -20.071 1.00 93.62 228 ARG A C 1
ATOM 1842 O O . ARG A 1 228 ? 17.429 -3.460 -19.126 1.00 93.62 228 ARG A O 1
ATOM 1849 N N . LEU A 1 229 ? 17.358 -2.825 -21.278 1.00 92.94 229 LEU A N 1
ATOM 1850 C CA . LEU A 1 229 ? 18.766 -3.148 -21.550 1.00 92.94 229 LEU A CA 1
ATOM 1851 C C . LEU A 1 229 ? 19.718 -2.299 -20.693 1.00 92.94 229 LEU A C 1
ATOM 1853 O O . LEU A 1 229 ? 20.658 -2.825 -20.102 1.00 92.94 229 LEU A O 1
ATOM 1857 N N . TYR A 1 230 ? 19.464 -0.993 -20.586 1.00 90.81 230 TYR A N 1
ATOM 1858 C CA . TYR A 1 230 ? 20.245 -0.099 -19.732 1.00 90.81 230 TYR A CA 1
ATOM 1859 C C . TYR A 1 230 ? 20.157 -0.499 -18.253 1.00 90.81 230 TYR A C 1
ATOM 1861 O O . TYR A 1 230 ? 21.185 -0.558 -17.579 1.00 90.81 230 TYR A O 1
ATOM 1869 N N . LEU A 1 231 ? 18.955 -0.818 -17.762 1.00 89.31 231 LEU A N 1
ATOM 1870 C CA . LEU A 1 231 ? 18.735 -1.303 -16.401 1.00 89.31 231 LEU A CA 1
ATOM 1871 C C . LEU A 1 231 ? 19.520 -2.594 -16.153 1.00 89.31 231 LEU A C 1
ATOM 1873 O O . LEU A 1 231 ? 20.244 -2.689 -15.167 1.00 89.31 231 LEU A O 1
ATOM 1877 N N . ALA A 1 232 ? 19.469 -3.538 -17.094 1.00 89.12 232 ALA A N 1
ATOM 1878 C CA . ALA A 1 232 ? 20.242 -4.769 -17.019 1.00 89.12 232 ALA A CA 1
ATOM 1879 C C . ALA A 1 232 ? 21.761 -4.515 -17.079 1.00 89.12 232 ALA A C 1
ATOM 1881 O O . ALA A 1 232 ? 22.542 -5.274 -16.523 1.00 89.12 232 ALA A O 1
ATOM 1882 N N . GLY A 1 233 ? 22.209 -3.415 -17.687 1.00 85.12 233 GLY A N 1
ATOM 1883 C CA . GLY A 1 233 ? 23.607 -2.979 -17.666 1.00 85.12 233 GLY A CA 1
ATOM 1884 C C . GLY A 1 233 ? 24.110 -2.492 -16.299 1.00 85.12 233 GLY A C 1
ATOM 1885 O O . GLY A 1 233 ? 25.323 -2.415 -16.103 1.00 85.12 233 GLY A O 1
ATOM 1886 N N . LYS A 1 234 ? 23.217 -2.199 -15.343 1.00 78.81 234 LYS A N 1
ATOM 1887 C CA . LYS A 1 234 ? 23.558 -1.723 -13.988 1.00 78.81 234 LYS A CA 1
ATOM 1888 C C . LYS A 1 234 ? 23.959 -2.834 -12.999 1.00 78.81 234 LYS A C 1
ATOM 1890 O O . LYS A 1 234 ? 24.074 -2.557 -11.811 1.00 78.81 234 LYS A O 1
ATOM 1895 N N . GLN A 1 235 ? 24.217 -4.058 -13.465 1.00 63.84 235 GLN A N 1
ATOM 1896 C CA . GLN A 1 235 ? 24.591 -5.224 -12.637 1.00 63.84 235 GLN A CA 1
ATOM 1897 C C . GLN A 1 235 ? 25.709 -4.957 -11.608 1.00 63.84 235 GLN A C 1
ATOM 1899 O O . GLN A 1 235 ? 25.673 -5.502 -10.517 1.00 63.84 235 GLN A O 1
ATOM 1904 N N . ASN A 1 236 ? 26.651 -4.049 -11.896 1.00 57.72 236 ASN A N 1
ATOM 1905 C CA . ASN A 1 236 ? 27.790 -3.743 -11.015 1.00 57.72 236 ASN A CA 1
ATOM 1906 C C . ASN A 1 236 ? 27.473 -2.800 -9.830 1.00 57.72 236 ASN A C 1
ATOM 1908 O O . ASN A 1 236 ? 28.395 -2.233 -9.236 1.00 57.72 236 ASN A O 1
ATOM 1912 N N . MET A 1 237 ? 26.201 -2.552 -9.511 1.00 63.78 237 MET A N 1
ATOM 1913 C CA . MET A 1 237 ? 25.829 -1.827 -8.288 1.00 63.78 237 MET A CA 1
ATOM 1914 C C . MET A 1 237 ? 26.067 -2.703 -7.051 1.00 63.78 237 MET A C 1
ATOM 1916 O O . MET A 1 237 ? 26.240 -3.910 -7.169 1.00 63.78 237 MET A O 1
ATOM 1920 N N . HIS A 1 238 ? 26.144 -2.097 -5.861 1.00 57.38 238 HIS A N 1
ATOM 1921 C CA . HIS A 1 238 ? 26.450 -2.807 -4.616 1.00 57.38 238 HIS A CA 1
ATOM 1922 C C . HIS A 1 238 ? 25.321 -3.781 -4.239 1.00 57.38 238 HIS A C 1
ATOM 1924 O O . HIS A 1 238 ? 24.433 -3.455 -3.457 1.00 57.38 238 HIS A O 1
ATOM 1930 N N . ASP A 1 239 ? 25.362 -4.973 -4.821 1.00 65.44 239 ASP A N 1
ATOM 1931 C CA . ASP A 1 239 ? 24.457 -6.074 -4.545 1.00 65.44 239 ASP A CA 1
ATOM 1932 C C . ASP A 1 239 ? 25.193 -7.152 -3.748 1.00 65.44 239 ASP A C 1
ATOM 1934 O O . ASP A 1 239 ? 25.887 -8.011 -4.288 1.00 65.44 239 ASP A O 1
ATOM 1938 N N . MET A 1 240 ? 25.044 -7.100 -2.426 1.00 61.28 240 MET A N 1
ATOM 1939 C CA . MET A 1 240 ? 25.617 -8.107 -1.530 1.00 61.28 240 MET A CA 1
ATOM 1940 C C . MET A 1 240 ? 24.886 -9.460 -1.597 1.00 61.28 240 MET A C 1
ATOM 1942 O O . MET A 1 240 ? 25.368 -10.432 -1.019 1.00 61.28 240 MET A O 1
ATOM 1946 N N . THR A 1 241 ? 23.738 -9.536 -2.281 1.00 67.56 241 THR A N 1
ATOM 1947 C CA . THR A 1 241 ? 22.859 -10.716 -2.315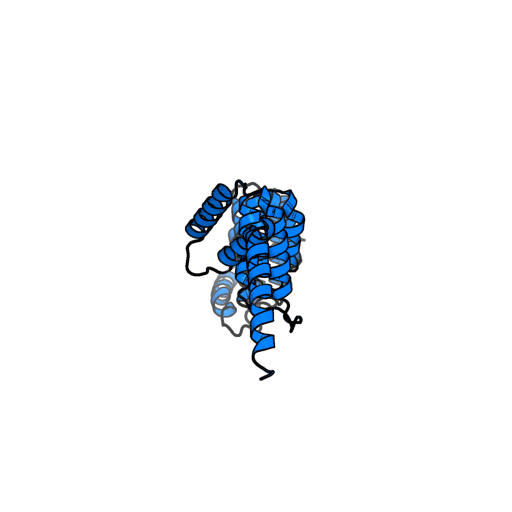 1.00 67.56 241 THR A CA 1
ATOM 1948 C C . THR A 1 241 ? 22.987 -11.545 -3.596 1.00 67.56 241 THR A C 1
ATOM 1950 O O . THR A 1 241 ? 22.579 -12.705 -3.611 1.00 67.56 241 THR A O 1
ATOM 1953 N N . GLY A 1 242 ? 23.564 -10.982 -4.665 1.00 72.00 242 GLY A N 1
ATOM 1954 C CA . GLY A 1 242 ? 23.640 -11.605 -5.994 1.00 72.00 242 GLY A CA 1
ATOM 1955 C C . GLY A 1 242 ? 22.302 -11.638 -6.750 1.00 72.00 242 GLY A C 1
ATOM 1956 O O . GLY A 1 242 ? 22.199 -12.272 -7.804 1.00 72.00 242 GLY A O 1
ATOM 1957 N N . GLN A 1 243 ? 21.270 -10.973 -6.225 1.00 71.94 243 GLN A N 1
ATOM 1958 C CA . GLN A 1 243 ? 19.940 -10.865 -6.820 1.00 71.94 243 GLN A CA 1
ATOM 1959 C C . GLN A 1 243 ? 19.967 -10.148 -8.185 1.00 71.94 243 GLN A C 1
ATOM 1961 O O . GLN A 1 243 ? 19.268 -10.560 -9.111 1.00 71.94 243 GLN A O 1
ATOM 1966 N N . MET A 1 244 ? 20.802 -9.119 -8.342 1.00 75.69 244 MET A N 1
ATOM 1967 C CA . MET A 1 244 ? 20.987 -8.366 -9.586 1.00 75.69 244 MET A CA 1
ATOM 1968 C C . MET A 1 244 ? 21.594 -9.228 -10.683 1.00 75.69 244 MET A C 1
ATOM 1970 O O . MET A 1 244 ? 21.098 -9.219 -11.809 1.00 75.69 244 MET A O 1
ATOM 1974 N N . ASP A 1 245 ? 22.636 -9.990 -10.359 1.00 76.94 245 ASP A N 1
ATOM 1975 C CA . ASP A 1 245 ? 23.286 -10.878 -11.321 1.00 76.94 245 ASP A CA 1
ATOM 1976 C C . ASP A 1 245 ? 22.343 -12.012 -11.732 1.00 76.94 245 ASP A C 1
ATOM 1978 O O . ASP A 1 245 ? 22.190 -12.286 -12.922 1.00 76.94 245 ASP A O 1
ATOM 1982 N N . GLY A 1 246 ? 21.638 -12.624 -10.774 1.00 82.06 246 GLY A N 1
ATOM 1983 C CA . GLY A 1 246 ? 20.661 -13.678 -11.055 1.00 82.06 246 GLY A CA 1
ATOM 1984 C C . GLY A 1 246 ? 19.495 -13.221 -11.939 1.00 82.06 246 GLY A C 1
ATOM 1985 O O . GLY A 1 246 ? 19.093 -13.954 -12.843 1.00 82.06 246 GLY A O 1
ATOM 1986 N N . HIS A 1 247 ? 18.969 -12.012 -11.710 1.00 88.19 247 HIS A N 1
ATOM 1987 C CA . HIS A 1 247 ? 17.813 -11.485 -12.447 1.00 88.19 247 HIS A CA 1
ATOM 1988 C C . HIS A 1 247 ? 18.201 -10.865 -13.793 1.00 88.19 247 HIS A C 1
ATOM 1990 O O . HIS A 1 247 ? 17.636 -11.204 -14.832 1.00 88.19 247 HIS A O 1
ATOM 1996 N N . PHE A 1 248 ? 19.191 -9.966 -13.810 1.00 89.69 248 PHE A N 1
ATOM 1997 C CA . PHE A 1 248 ? 19.476 -9.133 -14.979 1.00 89.69 248 PHE A CA 1
ATOM 1998 C C . PHE A 1 248 ? 20.518 -9.711 -15.941 1.00 89.69 248 PHE A C 1
ATOM 2000 O O . PHE A 1 248 ? 20.495 -9.327 -17.114 1.00 89.69 248 PHE A O 1
ATOM 2007 N N . ALA A 1 249 ? 21.424 -10.604 -15.519 1.00 88.44 249 ALA A N 1
ATOM 2008 C CA . ALA A 1 249 ? 22.401 -11.221 -16.432 1.00 88.44 249 ALA A CA 1
ATOM 2009 C C . ALA A 1 249 ? 21.751 -11.934 -17.632 1.00 88.44 249 ALA A C 1
ATOM 2011 O O . ALA A 1 249 ? 22.142 -11.633 -18.767 1.00 88.44 249 ALA A O 1
ATOM 2012 N N . PRO A 1 250 ? 20.738 -12.807 -17.448 1.00 90.75 250 PRO A N 1
ATOM 2013 C CA . PRO A 1 250 ? 20.062 -13.430 -18.585 1.00 90.75 250 PRO A CA 1
ATOM 2014 C C . PRO A 1 250 ? 19.316 -12.406 -19.451 1.00 90.75 250 PRO A C 1
ATOM 2016 O O . PRO A 1 250 ? 19.365 -12.496 -20.676 1.00 90.75 250 PRO A O 1
ATOM 2019 N N . ILE A 1 251 ? 18.687 -11.393 -18.843 1.00 92.44 251 ILE A N 1
ATOM 2020 C CA . ILE A 1 251 ? 17.965 -10.336 -19.572 1.00 92.44 251 ILE A CA 1
ATOM 2021 C C . ILE A 1 251 ? 18.921 -9.566 -20.486 1.00 92.44 251 ILE A C 1
ATOM 2023 O O . ILE A 1 251 ? 18.628 -9.362 -21.664 1.00 92.44 251 ILE A O 1
ATOM 2027 N N . LYS A 1 252 ? 20.086 -9.170 -19.964 1.00 92.06 252 LYS A N 1
ATOM 2028 C CA . LYS A 1 252 ? 21.118 -8.475 -20.737 1.00 92.06 252 LYS A CA 1
ATOM 2029 C C . LYS A 1 252 ? 21.578 -9.316 -21.926 1.00 92.06 252 LYS A C 1
ATOM 2031 O O . LYS A 1 252 ? 21.591 -8.817 -23.046 1.00 92.06 252 LYS A O 1
ATOM 2036 N N . ALA A 1 253 ? 21.891 -10.590 -21.690 1.00 91.81 253 ALA A N 1
ATOM 2037 C CA . ALA A 1 253 ? 22.370 -11.496 -22.729 1.00 91.81 253 ALA A CA 1
ATOM 2038 C C . ALA A 1 253 ? 21.350 -11.704 -23.862 1.00 91.81 253 ALA A C 1
ATOM 2040 O O . ALA A 1 253 ? 21.746 -11.844 -25.017 1.00 91.81 253 ALA A O 1
ATOM 2041 N N . GLU A 1 254 ? 20.050 -11.725 -23.559 1.00 93.31 254 GLU A N 1
ATOM 2042 C CA . GLU A 1 254 ? 19.006 -11.816 -24.586 1.00 93.31 254 GLU A CA 1
ATOM 2043 C C . GLU A 1 254 ? 18.825 -10.499 -25.350 1.00 93.31 254 GLU A C 1
ATOM 2045 O O . GLU A 1 254 ? 18.756 -10.506 -26.579 1.00 93.31 254 GLU A O 1
ATOM 2050 N N . LEU A 1 255 ? 18.807 -9.360 -24.654 1.00 93.81 255 LEU A N 1
ATOM 2051 C CA . LEU A 1 255 ? 18.602 -8.055 -25.289 1.00 93.81 255 LEU A CA 1
ATOM 2052 C C . LEU A 1 255 ? 19.796 -7.608 -26.147 1.00 93.81 255 LEU A C 1
ATOM 2054 O O . LEU A 1 255 ? 19.586 -6.967 -27.173 1.00 93.81 255 LEU A O 1
ATOM 2058 N N . GLU A 1 256 ? 21.032 -7.969 -25.788 1.00 93.50 256 GLU A N 1
ATOM 2059 C CA . GLU A 1 256 ? 22.239 -7.655 -26.578 1.00 93.50 256 GLU A CA 1
ATOM 2060 C C . GLU A 1 256 ? 22.307 -8.405 -27.921 1.00 93.50 256 GLU A C 1
ATOM 2062 O O . GLU A 1 256 ? 23.043 -7.992 -28.817 1.00 93.50 256 GLU A O 1
ATOM 2067 N N . LYS A 1 257 ? 21.530 -9.484 -28.097 1.00 95.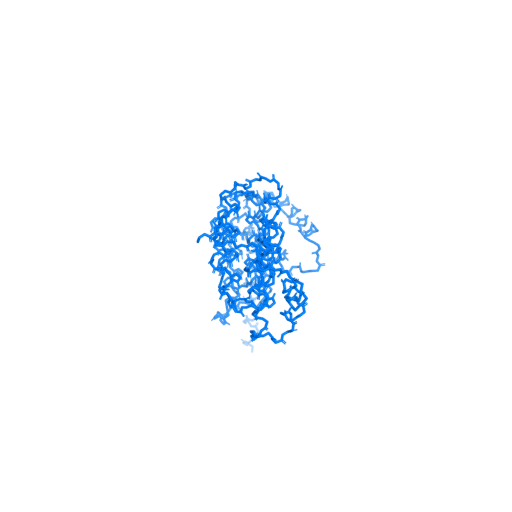44 257 LYS A N 1
ATOM 2068 C CA . LYS A 1 257 ? 21.421 -10.199 -29.384 1.00 95.44 257 LYS A CA 1
ATOM 2069 C C . LYS A 1 257 ? 20.545 -9.459 -30.394 1.00 95.44 257 LYS A C 1
ATOM 2071 O O . LYS A 1 257 ? 20.626 -9.746 -31.589 1.00 95.44 257 LYS A O 1
ATOM 2076 N N . LEU A 1 258 ? 19.683 -8.557 -29.927 1.00 93.19 258 LEU A N 1
ATOM 2077 C CA . LEU A 1 258 ? 18.771 -7.805 -30.779 1.00 93.19 258 LEU A CA 1
ATOM 2078 C C . LEU A 1 258 ? 19.508 -6.622 -31.423 1.00 93.19 258 LEU A C 1
ATOM 2080 O O . LEU A 1 258 ? 20.298 -5.947 -30.756 1.00 93.19 258 LEU A O 1
ATOM 2084 N N . PRO A 1 259 ? 19.260 -6.315 -32.707 1.00 92.25 259 PRO A N 1
ATOM 2085 C CA . PRO A 1 259 ? 19.826 -5.118 -33.308 1.00 92.25 259 PRO A CA 1
ATOM 2086 C C . PRO A 1 259 ? 19.217 -3.859 -32.652 1.00 92.25 259 PRO A C 1
ATOM 2088 O O . PRO A 1 259 ? 18.043 -3.861 -32.279 1.00 92.25 259 PRO A O 1
ATOM 2091 N N . PRO A 1 260 ? 19.956 -2.734 -32.550 1.00 89.75 260 PRO A N 1
ATOM 2092 C CA . PRO A 1 260 ? 19.458 -1.515 -31.895 1.00 89.75 260 PRO A CA 1
ATOM 2093 C C . PRO A 1 260 ? 18.178 -0.908 -32.494 1.00 89.75 260 PRO A C 1
ATOM 2095 O O . PRO A 1 260 ? 17.534 -0.082 -31.840 1.00 89.75 260 PRO A O 1
ATOM 2098 N N . SER A 1 261 ? 17.839 -1.273 -33.737 1.00 90.69 261 SER A N 1
ATOM 2099 C CA . SER A 1 261 ? 16.589 -0.914 -34.418 1.00 90.69 261 SER A CA 1
ATOM 2100 C C . SER A 1 261 ? 15.363 -1.614 -33.837 1.00 90.69 261 SER A C 1
ATOM 2102 O O . SER A 1 261 ? 14.268 -1.069 -33.922 1.00 90.69 261 SER A O 1
ATOM 2104 N N . ASP A 1 262 ? 15.553 -2.791 -33.241 1.00 92.31 262 ASP A N 1
ATOM 2105 C CA . ASP A 1 262 ? 14.476 -3.640 -32.722 1.00 92.31 262 ASP A CA 1
ATOM 2106 C C . ASP A 1 262 ? 14.210 -3.360 -31.234 1.00 92.31 262 ASP A C 1
ATOM 2108 O O . ASP A 1 262 ? 13.242 -3.855 -30.656 1.00 92.31 262 ASP A O 1
ATOM 2112 N N . LEU A 1 263 ? 15.057 -2.532 -30.610 1.00 92.75 263 LEU A N 1
ATOM 2113 C CA . LEU A 1 263 ? 14.884 -2.054 -29.246 1.00 92.75 263 LEU A CA 1
ATOM 2114 C C . LEU A 1 263 ? 14.042 -0.777 -29.230 1.00 92.75 263 LEU A C 1
ATOM 2116 O O . LEU A 1 263 ? 14.466 0.272 -29.724 1.00 92.75 263 LEU A O 1
ATOM 2120 N N . THR A 1 264 ? 12.882 -0.852 -28.579 1.00 93.56 264 THR A N 1
ATOM 2121 C CA . THR A 1 264 ? 11.984 0.297 -28.405 1.00 93.56 264 THR A CA 1
ATOM 2122 C C . THR A 1 264 ? 12.622 1.344 -27.490 1.00 93.56 264 THR A C 1
ATOM 2124 O O . THR A 1 264 ? 13.162 1.008 -26.432 1.00 93.56 264 THR A O 1
ATOM 2127 N N . ASP A 1 265 ? 12.552 2.622 -27.868 1.00 91.19 265 ASP A N 1
ATOM 2128 C CA . ASP A 1 265 ? 12.947 3.731 -26.998 1.00 91.19 265 ASP A CA 1
ATOM 2129 C C . ASP A 1 265 ? 11.723 4.281 -26.263 1.00 91.19 265 ASP A C 1
ATOM 2131 O O . ASP A 1 265 ? 10.870 4.951 -26.840 1.00 91.19 265 ASP A O 1
ATOM 2135 N N . LEU A 1 266 ? 11.614 3.983 -24.969 1.00 90.31 266 LEU A N 1
ATOM 2136 C CA . LEU A 1 266 ? 10.451 4.392 -24.183 1.00 90.31 266 LEU A CA 1
ATOM 2137 C C . LEU A 1 266 ? 10.439 5.880 -23.829 1.00 90.31 266 LEU A C 1
ATOM 2139 O O . LEU A 1 266 ? 9.400 6.372 -23.396 1.00 90.31 266 LEU A O 1
ATOM 2143 N N . ARG A 1 267 ? 11.536 6.619 -24.037 1.00 79.94 267 ARG A N 1
ATOM 2144 C CA . ARG A 1 267 ? 11.574 8.074 -23.783 1.00 79.94 267 ARG A CA 1
ATOM 2145 C C . ARG A 1 267 ? 10.576 8.846 -24.640 1.00 79.94 267 ARG A C 1
ATOM 2147 O O . ARG A 1 267 ? 10.066 9.870 -24.207 1.00 79.94 267 ARG A O 1
ATOM 2154 N N . ASP A 1 268 ? 10.233 8.316 -25.809 1.00 71.12 268 ASP A N 1
ATOM 2155 C CA . ASP A 1 268 ? 9.218 8.912 -26.681 1.00 71.12 268 ASP A CA 1
ATOM 2156 C C . ASP A 1 268 ? 7.803 8.762 -26.094 1.00 71.12 268 ASP A C 1
ATOM 2158 O O . ASP A 1 268 ? 6.891 9.528 -26.407 1.00 71.12 268 ASP A O 1
ATOM 2162 N N . SER A 1 269 ? 7.613 7.767 -25.223 1.00 72.69 269 SER A N 1
ATOM 2163 C CA . SER A 1 269 ? 6.341 7.468 -24.564 1.00 72.69 269 SER A CA 1
ATOM 2164 C C . SER A 1 269 ? 6.244 8.065 -23.161 1.00 72.69 269 SER A C 1
ATOM 2166 O O . SER A 1 269 ? 5.136 8.352 -22.721 1.00 72.69 269 SER A O 1
ATOM 2168 N N . PHE A 1 270 ? 7.360 8.293 -22.469 1.00 73.50 270 PHE A N 1
ATOM 2169 C CA . PHE A 1 270 ? 7.402 8.803 -21.097 1.00 73.50 270 PHE A CA 1
ATOM 2170 C C . PHE A 1 270 ? 8.477 9.899 -21.005 1.00 73.50 270 PHE A C 1
ATOM 2172 O O . PHE A 1 270 ? 9.654 9.556 -20.862 1.00 73.50 270 PHE A O 1
ATOM 2179 N N . PRO A 1 271 ? 8.102 11.183 -21.172 1.00 50.19 271 PRO A N 1
ATOM 2180 C CA . PRO A 1 271 ? 9.035 12.300 -21.052 1.00 50.19 271 PRO A CA 1
ATOM 2181 C C . PRO A 1 271 ? 9.485 12.537 -19.607 1.00 50.19 271 PRO A C 1
ATOM 2183 O O . PRO A 1 271 ? 8.680 12.275 -18.683 1.00 50.19 271 PRO A O 1
#